Protein AF-A0A1V5IXX7-F1 (afdb_monomer_lite)

Secondary structure (DSSP, 8-state):
-HHHHHHHHHHHHHHHHHHT------------HHHHHHHHHHHHHHHHHHHHHHHHHHHHHHHHHHHHHHTTS--S-EEE-EEPPSSSGGGTT-TT-EEEEEEE--S----BSSSEEETTS-HHHHHHHTTSS-TT-EEEEEEEEEE--S-B---EETTEEPBPB---SEEEEEEE----SEEEEEPPS-GGGGTT-TT-EEEEEEE--S-S--BSSSSEETTS-HHHHHHHTTSS-TT-EEEEEEEEEE--S-B---EETTEEPB-B---SEEEEEEEEE----

Sequence (285 aa):
MHLRTTMLIALLLVACLTVSSPVLSSEVSRDLQPLVELDQIIENLEKSIADLQSLLARLKEGRQLIAGQLRVAEPETIISVLFAPKNLRGYEGRMGETFTFYIKGASSGSIWGTGSYTHDSSLAAAAVHAGALRAGEWGVVDVTVLPGQSSYKGSSANGVTSGSYGSYSASYQVSRNISKGMYVLPDPDGMTQFRDRRGEVLYFRVTGTERGSVWGTEVYTDDSELAAAAVHAGFLKEGETGIIGVMFLPGQDKYVGSTRNGVKSSDFWQYGGSYKIVERYATGN

Structure (mmCIF, N/CA/C/O backbone):
data_AF-A0A1V5IXX7-F1
#
_entry.id   AF-A0A1V5IXX7-F1
#
loop_
_atom_site.group_PDB
_atom_site.id
_atom_site.type_symbol
_atom_site.label_atom_id
_atom_site.label_alt_id
_atom_site.label_comp_id
_atom_site.label_asym_id
_atom_site.label_entity_id
_atom_site.label_seq_id
_atom_site.pdbx_PDB_ins_code
_atom_site.Cartn_x
_atom_site.Cartn_y
_atom_site.Cartn_z
_atom_site.occupancy
_atom_site.B_iso_or_equiv
_atom_site.auth_seq_id
_atom_site.auth_comp_id
_atom_site.auth_asym_id
_atom_site.auth_atom_id
_atom_site.pdbx_PDB_model_num
ATOM 1 N N . MET A 1 1 ? -15.403 -28.873 19.044 1.00 44.16 1 MET A N 1
ATOM 2 C CA . MET A 1 1 ? -16.198 -27.622 19.038 1.00 44.16 1 MET A CA 1
ATOM 3 C C . MET A 1 1 ? -17.668 -27.886 18.721 1.00 44.16 1 MET A C 1
ATOM 5 O O . MET A 1 1 ? -18.492 -27.501 19.534 1.00 44.16 1 MET A O 1
ATOM 9 N N . HIS A 1 2 ? -17.989 -28.634 17.653 1.00 36.41 2 HIS A N 1
ATOM 10 C CA . HIS A 1 2 ? -19.372 -28.989 17.282 1.00 36.41 2 HIS A CA 1
ATOM 11 C C . HIS A 1 2 ? -20.216 -29.629 18.398 1.00 36.41 2 HIS A C 1
ATOM 13 O O . HIS A 1 2 ? -21.358 -29.234 18.580 1.00 36.41 2 HIS A O 1
ATOM 19 N N . LEU A 1 3 ? -19.673 -30.547 19.207 1.00 39.19 3 LEU A N 1
ATOM 20 C CA . LEU A 1 3 ? -20.451 -31.187 20.283 1.00 39.19 3 LEU A CA 1
ATOM 21 C C . LEU A 1 3 ? -20.945 -30.199 21.363 1.00 39.19 3 LEU A C 1
ATOM 23 O O . LEU A 1 3 ? -22.028 -30.375 21.908 1.00 39.19 3 LEU A O 1
ATOM 27 N N . ARG A 1 4 ? -20.176 -29.136 21.650 1.00 52.88 4 ARG A N 1
ATOM 28 C CA . ARG A 1 4 ? -20.490 -28.166 22.717 1.00 52.88 4 ARG A CA 1
ATOM 29 C C . ARG A 1 4 ? -21.492 -27.099 22.271 1.00 52.88 4 ARG A C 1
ATOM 31 O O . ARG A 1 4 ? -22.378 -26.749 23.039 1.00 52.88 4 ARG A O 1
ATOM 38 N N . THR A 1 5 ? -21.404 -26.627 21.028 1.00 52.09 5 THR A N 1
ATOM 39 C CA . THR A 1 5 ? -22.404 -25.711 20.449 1.00 52.09 5 THR A CA 1
ATOM 40 C C . THR A 1 5 ? -23.756 -26.387 20.253 1.00 52.09 5 THR A C 1
ATOM 42 O O . THR A 1 5 ? -24.783 -25.768 20.502 1.00 52.09 5 THR A O 1
ATOM 45 N N . THR A 1 6 ? -23.765 -27.669 19.878 1.00 53.03 6 THR A N 1
ATOM 46 C CA . THR A 1 6 ? -25.013 -28.430 19.704 1.00 53.03 6 THR A CA 1
ATOM 47 C C . THR A 1 6 ? -25.724 -28.662 21.044 1.00 53.03 6 THR A C 1
ATOM 49 O O . THR A 1 6 ? -26.943 -28.546 21.107 1.00 53.03 6 THR A O 1
ATOM 52 N N . MET A 1 7 ? -24.977 -28.889 22.136 1.00 58.38 7 MET A N 1
ATOM 53 C CA . MET A 1 7 ? -25.550 -28.948 23.489 1.00 58.38 7 MET A CA 1
ATOM 54 C C . MET A 1 7 ? -26.117 -27.603 23.955 1.00 58.38 7 MET A C 1
ATOM 56 O O . MET A 1 7 ? -27.216 -27.575 24.495 1.00 58.38 7 MET A O 1
ATOM 60 N N . LEU A 1 8 ? -25.412 -26.490 23.727 1.00 58.31 8 LEU A N 1
ATOM 61 C CA . LEU A 1 8 ? -25.879 -25.165 24.153 1.00 58.31 8 LEU A CA 1
ATOM 62 C C . LEU A 1 8 ? -27.173 -24.750 23.427 1.00 58.31 8 LEU A C 1
ATOM 64 O O . LEU A 1 8 ? -28.092 -24.226 24.049 1.00 58.31 8 LEU A O 1
ATOM 68 N N . ILE A 1 9 ? -27.261 -25.039 22.123 1.00 61.25 9 ILE A N 1
ATOM 69 C CA . ILE A 1 9 ? -28.465 -24.813 21.307 1.00 61.25 9 ILE A CA 1
ATOM 70 C C . ILE A 1 9 ? -29.620 -25.707 21.781 1.00 61.25 9 ILE A C 1
ATOM 72 O O . ILE A 1 9 ? -30.748 -25.231 21.885 1.00 61.25 9 ILE A O 1
ATOM 76 N N . ALA A 1 10 ? -29.346 -26.971 22.123 1.00 58.75 10 ALA A N 1
ATOM 77 C CA . ALA A 1 10 ? -30.351 -27.878 22.674 1.00 58.75 10 ALA A CA 1
ATOM 78 C C . ALA A 1 10 ? -30.874 -27.412 24.049 1.00 58.75 10 ALA A C 1
ATOM 80 O O . ALA A 1 10 ? -32.082 -27.413 24.257 1.00 58.75 10 ALA A O 1
ATOM 81 N N . LEU A 1 11 ? -30.002 -26.944 24.953 1.00 58.72 11 LEU A N 1
ATOM 82 C CA . LEU A 1 11 ? -30.393 -26.393 26.262 1.00 58.72 11 LEU A CA 1
ATOM 83 C C . LEU A 1 11 ? -31.244 -25.115 26.132 1.00 58.72 11 LEU A C 1
ATOM 85 O O . LEU A 1 11 ? -32.247 -24.980 26.828 1.00 58.72 11 LEU A O 1
ATOM 89 N N . LEU A 1 12 ? -30.893 -24.209 25.211 1.00 60.38 12 LEU A N 1
ATOM 90 C CA . LEU A 1 12 ? -31.681 -23.000 24.916 1.00 60.38 12 LEU A CA 1
ATOM 91 C C . LEU A 1 12 ? -33.060 -23.327 24.318 1.00 60.38 12 LEU A C 1
ATOM 93 O O . LEU A 1 12 ? -34.054 -22.718 24.707 1.00 60.38 12 LEU A O 1
ATOM 97 N N . LEU A 1 13 ? -33.140 -24.308 23.411 1.00 58.78 13 LEU A N 1
ATOM 98 C CA . LEU A 1 13 ? -34.408 -24.784 22.841 1.00 58.78 13 LEU A CA 1
ATOM 99 C C . LEU A 1 13 ? -35.315 -25.424 23.901 1.00 58.78 13 LEU A C 1
ATOM 101 O O . LEU A 1 13 ? -36.513 -25.149 23.910 1.00 58.78 13 LEU A O 1
ATOM 105 N N . VAL A 1 14 ? -34.756 -26.230 24.811 1.00 59.88 14 VAL A N 1
ATOM 106 C CA . VAL A 1 14 ? -35.509 -26.835 25.924 1.00 59.88 14 VAL A CA 1
ATOM 107 C C . VAL A 1 14 ? -36.026 -25.757 26.881 1.00 59.88 14 VAL A C 1
ATOM 109 O O . VAL A 1 14 ? -37.205 -25.783 27.218 1.00 59.88 14 VAL A O 1
ATOM 112 N N . ALA A 1 15 ? -35.209 -24.758 27.235 1.00 55.53 15 ALA A N 1
ATOM 113 C CA . ALA A 1 15 ? -35.645 -23.629 28.061 1.00 55.53 15 ALA A CA 1
ATOM 114 C C . ALA A 1 15 ? -36.763 -22.796 27.395 1.00 55.53 15 ALA A C 1
ATOM 116 O O . ALA A 1 15 ? -37.717 -22.393 28.053 1.00 55.53 15 ALA A O 1
ATOM 117 N N . CYS A 1 16 ? -36.709 -22.566 26.078 1.00 56.34 16 CYS A N 1
ATOM 118 C CA . CYS A 1 16 ? -37.800 -21.886 25.367 1.00 56.34 16 CYS A CA 1
ATOM 119 C C . CYS A 1 16 ? -39.105 -22.704 25.357 1.00 56.34 16 CYS A C 1
ATOM 121 O O . CYS A 1 16 ? -40.192 -22.129 25.445 1.00 56.34 16 CYS A O 1
ATOM 123 N N . LEU A 1 17 ? -39.018 -24.035 25.271 1.00 55.56 17 LEU A N 1
ATOM 124 C CA . LEU A 1 17 ? -40.185 -24.921 25.278 1.00 55.56 17 LEU A CA 1
ATOM 125 C C . LEU A 1 17 ? -40.833 -25.029 26.671 1.00 55.56 17 LEU A C 1
ATOM 127 O O . LEU A 1 17 ? -42.060 -25.080 26.757 1.00 55.56 17 LEU A O 1
ATOM 131 N N . THR A 1 18 ? -40.051 -24.995 27.757 1.00 53.78 18 THR A N 1
ATOM 132 C CA . THR A 1 18 ? -40.571 -25.080 29.138 1.00 53.78 18 THR A CA 1
ATOM 133 C C . THR A 1 18 ? -41.219 -23.780 29.623 1.00 53.78 18 THR A C 1
ATOM 135 O O . THR A 1 18 ? -42.215 -23.827 30.341 1.00 53.78 18 THR A O 1
ATOM 138 N N . VAL A 1 19 ? -40.736 -22.614 29.178 1.00 54.06 19 VAL A N 1
ATOM 139 C CA . VAL A 1 19 ? -41.287 -21.295 29.565 1.00 54.06 19 VAL A CA 1
ATOM 140 C C . VAL A 1 19 ? -42.606 -20.964 28.830 1.00 54.06 19 VAL A C 1
ATOM 142 O O . VAL A 1 19 ? -43.333 -20.056 29.223 1.00 54.06 19 VAL A O 1
ATOM 145 N N . SER A 1 20 ? -42.968 -21.727 27.792 1.00 50.72 20 SER A N 1
ATOM 146 C CA . SER A 1 20 ? -44.153 -21.479 26.948 1.00 50.72 20 SER A CA 1
ATOM 147 C C . SER A 1 20 ? -45.487 -22.004 27.510 1.00 50.72 20 SER A C 1
ATOM 149 O O . SER A 1 20 ? -46.524 -21.804 26.878 1.00 50.72 20 SER A O 1
ATOM 151 N N . SER A 1 21 ? -45.501 -22.678 28.665 1.00 48.25 21 SER A N 1
ATOM 152 C CA . SER A 1 21 ? -46.710 -23.334 29.195 1.00 48.25 21 SER A CA 1
ATOM 153 C C . SER A 1 21 ? -47.228 -22.644 30.466 1.00 48.25 21 SER A C 1
ATOM 155 O O . SER A 1 21 ? -46.623 -22.807 31.525 1.00 48.25 21 SER A O 1
ATOM 157 N N . PRO A 1 22 ? -48.357 -21.907 30.432 1.00 49.22 22 PRO A N 1
ATOM 158 C CA . PRO A 1 22 ? -48.976 -21.398 31.646 1.00 49.22 22 PRO A CA 1
ATOM 159 C C . PRO A 1 22 ? -49.830 -22.512 32.268 1.00 49.22 22 PRO A C 1
ATOM 161 O O . PRO A 1 22 ? -50.990 -22.688 31.902 1.00 49.22 22 PRO A O 1
ATOM 164 N N . VAL A 1 23 ? -49.282 -23.280 33.214 1.00 46.41 23 VAL A N 1
ATOM 165 C CA . VAL A 1 23 ? -50.093 -24.199 34.033 1.00 46.41 23 VAL A CA 1
ATOM 166 C C . VAL A 1 23 ? -50.542 -23.464 35.294 1.00 46.41 23 VAL A C 1
ATOM 168 O O . VAL A 1 23 ? -49.917 -23.525 36.347 1.00 46.41 23 VAL A O 1
ATOM 171 N N . LEU A 1 24 ? -51.650 -22.739 35.165 1.00 48.16 24 LEU A N 1
ATOM 172 C CA . LEU A 1 24 ? -52.498 -22.324 36.280 1.00 48.16 24 LEU A CA 1
ATOM 173 C C . LEU A 1 24 ? -53.834 -23.053 36.114 1.00 48.16 24 LEU A C 1
ATOM 175 O O . LEU A 1 24 ? -54.804 -22.496 35.609 1.00 48.16 24 LEU A O 1
ATOM 179 N N . SER A 1 25 ? -53.891 -24.319 36.528 1.00 44.16 25 SER A N 1
ATOM 180 C CA . SER A 1 25 ? -55.169 -24.937 36.875 1.00 44.16 25 SER A CA 1
ATOM 181 C C . SER A 1 25 ? -55.048 -25.663 38.201 1.00 44.16 25 SER A C 1
ATOM 183 O O . SER A 1 25 ? -54.167 -26.491 38.415 1.00 44.16 25 SER A O 1
ATOM 185 N N . SER A 1 26 ? -55.956 -25.285 39.085 1.00 51.56 26 SER A N 1
ATOM 186 C CA . SER A 1 26 ? -56.181 -25.789 40.425 1.00 51.56 26 SER A CA 1
ATOM 187 C C . SER A 1 26 ? -56.355 -27.306 40.460 1.00 51.56 26 SER A C 1
ATOM 189 O O . SER A 1 26 ? -57.432 -27.792 40.144 1.00 51.56 26 SER A O 1
ATOM 191 N N . GLU A 1 27 ? -55.332 -28.029 40.903 1.00 48.88 27 GLU A N 1
ATOM 192 C CA . GLU A 1 27 ? -55.466 -29.229 41.732 1.00 48.88 27 GLU A CA 1
ATOM 193 C C . GLU A 1 27 ? -54.099 -29.560 42.346 1.00 48.88 27 GLU A C 1
ATOM 195 O O . GLU A 1 27 ? -53.052 -29.436 41.714 1.00 48.88 27 GLU A O 1
ATOM 200 N N . VAL A 1 28 ? -54.101 -29.873 43.642 1.00 51.84 28 VAL A N 1
ATOM 201 C CA . VAL A 1 28 ? -52.905 -29.997 44.480 1.00 51.84 28 VAL A CA 1
ATOM 202 C C . VAL A 1 28 ? -52.164 -31.293 44.139 1.00 51.84 28 VAL A C 1
ATOM 204 O O . VAL A 1 28 ? -52.328 -32.311 44.801 1.00 51.84 28 VAL A O 1
ATOM 207 N N . SER A 1 29 ? -51.299 -31.231 43.132 1.00 53.09 29 SER A N 1
ATOM 208 C CA . SER A 1 29 ? -50.080 -32.034 43.067 1.00 53.09 29 SER A CA 1
ATOM 209 C C . SER A 1 29 ? -48.919 -31.054 42.963 1.00 53.09 29 SER A C 1
ATOM 211 O O . SER A 1 29 ? -48.738 -30.396 41.941 1.00 53.09 29 SER A O 1
ATOM 213 N N . ARG A 1 30 ? -48.172 -30.874 44.060 1.00 63.56 30 ARG A N 1
ATOM 214 C CA . ARG A 1 30 ? -46.936 -30.072 44.075 1.00 63.56 30 ARG A CA 1
ATOM 215 C C . ARG A 1 30 ? -45.825 -30.858 43.378 1.00 63.56 30 ARG A C 1
ATOM 217 O O . ARG A 1 30 ? -44.855 -31.249 44.021 1.00 63.56 30 ARG A O 1
ATOM 224 N N . ASP A 1 31 ? -45.995 -31.140 42.094 1.00 69.12 31 ASP A N 1
ATOM 225 C CA . ASP A 1 31 ? -44.925 -31.720 41.300 1.00 69.12 31 ASP A CA 1
ATOM 226 C C . ASP A 1 31 ? -43.909 -30.618 40.973 1.00 69.12 31 ASP A C 1
ATOM 228 O O . ASP A 1 31 ? -44.134 -29.760 40.119 1.00 69.12 31 ASP A O 1
ATOM 232 N N . LEU A 1 32 ? -42.823 -30.586 41.747 1.00 76.88 32 LEU A N 1
ATOM 233 C CA . LEU A 1 32 ? -41.728 -29.625 41.594 1.00 76.88 32 LEU A CA 1
ATOM 234 C C . LEU A 1 32 ? -40.697 -30.086 40.552 1.00 76.88 32 LEU A C 1
ATOM 236 O O . LEU A 1 32 ? -39.745 -29.350 40.296 1.00 76.88 32 LEU A O 1
ATOM 240 N N . GLN A 1 33 ? -40.872 -31.264 39.939 1.00 78.00 33 GLN A N 1
ATOM 241 C CA . GLN A 1 33 ? -39.942 -31.817 38.951 1.00 78.00 33 GLN A CA 1
ATOM 242 C C . GLN A 1 33 ? -39.600 -30.827 37.817 1.00 78.00 33 GLN A C 1
ATOM 244 O O . GLN A 1 33 ? -38.413 -30.678 37.527 1.00 78.00 33 GLN A O 1
ATOM 249 N N . PRO A 1 34 ? -40.554 -30.061 37.238 1.00 77.31 34 PRO A N 1
ATOM 250 C CA . PRO A 1 34 ? -40.230 -29.093 36.185 1.00 77.31 34 PRO A CA 1
ATOM 251 C C . PRO A 1 34 ? -39.339 -27.940 36.665 1.00 77.31 34 PRO A C 1
ATOM 253 O O . PRO A 1 34 ? -38.539 -27.416 35.893 1.00 77.31 34 PRO A O 1
ATOM 256 N N . LEU A 1 35 ? -39.460 -27.540 37.938 1.00 71.94 35 LEU A N 1
ATOM 257 C CA . LEU A 1 35 ? -38.599 -26.514 38.532 1.00 71.94 35 LEU A CA 1
ATOM 258 C C . LEU A 1 35 ? -37.188 -27.059 38.773 1.00 71.94 35 LEU A C 1
ATOM 260 O O . LEU A 1 35 ? -36.224 -26.380 38.449 1.00 71.94 35 LEU A O 1
ATOM 264 N N . VAL A 1 36 ? -37.065 -28.308 39.236 1.00 82.44 36 VAL A N 1
ATOM 265 C CA . VAL A 1 36 ? -35.765 -28.987 39.398 1.00 82.44 36 VAL A CA 1
ATOM 266 C C . VAL A 1 36 ? -35.055 -29.159 38.050 1.00 82.44 36 VAL A C 1
ATOM 268 O O . VAL A 1 36 ? -33.848 -28.945 37.949 1.00 82.44 36 VAL A O 1
ATOM 271 N N . GLU A 1 37 ? -35.792 -29.509 36.994 1.00 80.81 37 GLU A N 1
ATOM 272 C CA . GLU A 1 37 ? -35.245 -29.586 35.634 1.00 80.81 37 GLU A CA 1
ATOM 273 C C . GLU A 1 37 ? -34.783 -28.214 35.126 1.00 80.81 37 GLU A C 1
ATOM 275 O O . GLU A 1 37 ? -33.717 -28.113 34.511 1.00 80.81 37 GLU A O 1
ATOM 280 N N . LEU A 1 38 ? -35.542 -27.150 35.413 1.00 74.62 38 LEU A N 1
ATOM 281 C CA . LEU A 1 38 ? -35.170 -25.784 35.049 1.00 74.62 38 LEU A CA 1
ATOM 282 C C . LEU A 1 38 ? -33.924 -25.304 35.808 1.00 74.62 38 LEU A C 1
ATOM 284 O O . LEU A 1 38 ? -33.022 -24.748 35.181 1.00 74.62 38 LEU A O 1
ATOM 288 N N . ASP A 1 39 ? -33.830 -25.573 37.111 1.00 82.50 39 ASP A N 1
ATOM 289 C CA . ASP A 1 39 ? -32.648 -25.259 37.924 1.00 82.50 39 ASP A CA 1
ATOM 290 C C . ASP A 1 39 ? -31.409 -25.987 37.379 1.00 82.50 39 ASP A C 1
ATOM 292 O O . ASP A 1 39 ? -30.352 -25.381 37.190 1.00 82.50 39 ASP A O 1
ATOM 296 N N . GLN A 1 40 ? -31.551 -27.260 36.991 1.00 82.19 40 GLN A N 1
ATOM 297 C CA . GLN A 1 40 ? -30.449 -28.020 36.403 1.00 82.19 40 GLN A CA 1
ATOM 298 C C . GLN A 1 40 ? -30.004 -27.467 35.038 1.00 82.19 40 GLN A C 1
ATOM 300 O O . GLN A 1 40 ? -28.811 -27.495 34.713 1.00 82.19 40 GLN A O 1
ATOM 305 N N . ILE A 1 41 ? -30.940 -26.971 34.221 1.00 77.94 41 ILE A N 1
ATOM 306 C CA . ILE A 1 41 ? -30.652 -26.272 32.956 1.00 77.94 41 ILE A CA 1
ATOM 307 C C . ILE A 1 41 ? -29.879 -24.978 33.233 1.00 77.94 41 ILE A C 1
ATOM 309 O O . ILE A 1 41 ? -28.878 -24.725 32.557 1.00 77.94 41 ILE A O 1
ATOM 313 N N . ILE A 1 42 ? -30.307 -24.190 34.224 1.00 79.38 42 ILE A N 1
ATOM 314 C CA . ILE A 1 42 ? -29.646 -22.939 34.621 1.00 79.38 42 ILE A CA 1
ATOM 315 C C . ILE A 1 42 ? -28.203 -23.218 35.055 1.00 79.38 42 ILE A C 1
ATOM 317 O O . ILE A 1 42 ? -27.284 -22.637 34.476 1.00 79.38 42 ILE A O 1
ATOM 321 N N . GLU A 1 43 ? -27.978 -24.173 35.961 1.00 88.00 43 GLU A N 1
ATOM 322 C CA . GLU A 1 43 ? -26.628 -24.548 36.417 1.00 88.00 43 GLU A CA 1
ATOM 323 C C . GLU A 1 43 ? -25.709 -24.970 35.255 1.00 88.00 43 GLU A C 1
ATOM 325 O O . GLU A 1 43 ? -24.534 -24.590 35.177 1.00 88.00 43 GLU A O 1
ATOM 330 N N . ASN A 1 44 ? -26.243 -25.741 34.301 1.00 85.44 44 ASN A N 1
ATOM 331 C CA . ASN A 1 44 ? -25.493 -26.175 33.122 1.00 85.44 44 ASN A CA 1
ATOM 332 C C . ASN A 1 44 ? -25.116 -24.999 32.200 1.00 85.44 44 ASN A C 1
ATOM 334 O O . ASN A 1 44 ? -24.022 -24.990 31.613 1.00 85.44 44 ASN A O 1
ATOM 338 N N . LEU A 1 45 ? -26.001 -24.006 32.064 1.00 77.94 45 LEU A N 1
ATOM 339 C CA . LEU A 1 45 ? -25.737 -22.785 31.300 1.00 77.94 45 LEU A CA 1
ATOM 340 C C . LEU A 1 45 ? -24.683 -21.915 31.991 1.00 77.94 45 LEU A C 1
ATOM 342 O O . LEU A 1 45 ? -23.738 -21.480 31.329 1.00 77.94 45 LEU A O 1
ATOM 346 N N . GLU A 1 46 ? -24.785 -21.721 33.305 1.00 88.25 46 GLU A N 1
ATOM 347 C CA . GLU A 1 46 ? -23.806 -20.962 34.092 1.00 88.25 46 GLU A CA 1
ATOM 348 C C . GLU A 1 46 ? -22.402 -21.565 33.978 1.00 88.25 46 GLU A C 1
ATOM 350 O O . GLU A 1 46 ? -21.433 -20.856 33.684 1.00 88.25 46 GLU A O 1
ATOM 355 N N . LYS A 1 47 ? -22.293 -22.894 34.089 1.00 87.94 47 LYS A N 1
ATOM 356 C CA . LYS A 1 47 ? -21.026 -23.611 33.891 1.00 87.94 47 LYS A CA 1
ATOM 357 C C . LYS A 1 47 ? -20.460 -23.413 32.483 1.00 87.94 47 LYS A C 1
ATOM 359 O O . LYS A 1 47 ? -19.260 -23.192 32.318 1.00 87.94 47 LYS A O 1
ATOM 364 N N . SER A 1 48 ? -21.316 -23.452 31.463 1.00 82.56 48 SER A N 1
ATOM 365 C CA . SER A 1 48 ? -20.902 -23.234 30.071 1.00 82.56 48 SER A CA 1
ATOM 366 C C . SER A 1 48 ? -20.402 -21.806 29.831 1.00 82.56 48 SER A C 1
ATOM 368 O O . SER A 1 48 ? -19.425 -21.606 29.105 1.00 82.56 48 SER A O 1
ATOM 370 N N . ILE A 1 49 ? -21.038 -20.809 30.454 1.00 83.94 49 ILE A N 1
ATOM 371 C CA . ILE A 1 49 ? -20.604 -19.408 30.397 1.00 83.94 49 ILE A CA 1
ATOM 372 C C . ILE A 1 49 ? -19.225 -19.254 31.050 1.00 83.94 49 ILE A C 1
ATOM 374 O O . ILE A 1 49 ? -18.339 -18.645 30.444 1.00 83.94 49 ILE A O 1
ATOM 378 N N . ALA A 1 50 ? -19.012 -19.848 32.227 1.00 87.69 50 ALA A N 1
ATOM 379 C CA . ALA A 1 50 ? -17.722 -19.815 32.916 1.00 87.69 50 ALA A CA 1
ATOM 380 C C . ALA A 1 50 ? -16.595 -20.447 32.071 1.00 87.69 50 ALA A C 1
ATOM 382 O O . ALA A 1 50 ? -15.517 -19.861 31.918 1.00 87.69 50 ALA A O 1
ATOM 383 N N . ASP A 1 51 ? -16.861 -21.593 31.435 1.00 89.06 51 ASP A N 1
ATOM 384 C CA . ASP A 1 51 ? -15.920 -22.253 30.521 1.00 89.06 51 ASP A CA 1
ATOM 385 C C . ASP A 1 51 ? -15.557 -21.362 29.317 1.00 89.06 51 ASP A C 1
ATOM 387 O O . ASP A 1 51 ? -14.385 -21.261 28.932 1.00 89.06 51 ASP A O 1
ATOM 391 N N . LEU A 1 52 ? -16.546 -20.690 28.713 1.00 81.81 52 LEU A N 1
ATOM 392 C CA . LEU A 1 52 ? -16.322 -19.771 27.591 1.00 81.81 52 LEU A CA 1
ATOM 393 C C . LEU A 1 52 ? -15.512 -18.539 28.008 1.00 81.81 52 LEU A C 1
ATOM 395 O O . LEU A 1 52 ? -14.620 -18.114 27.267 1.00 81.81 52 LEU A O 1
ATOM 399 N N . GLN A 1 53 ? -15.773 -17.988 29.194 1.00 87.19 53 GLN A N 1
ATOM 400 C CA . GLN A 1 53 ? -14.999 -16.875 29.748 1.00 87.19 53 GLN A CA 1
ATOM 401 C C . GLN A 1 53 ? -13.532 -17.270 29.975 1.00 87.19 53 GLN A C 1
ATOM 403 O O . GLN A 1 53 ? -12.630 -16.506 29.617 1.00 87.19 53 GLN A O 1
ATOM 408 N N . SER A 1 54 ? -13.279 -18.485 30.474 1.00 89.44 54 SER A N 1
ATOM 409 C CA . SER A 1 54 ? -11.923 -19.029 30.631 1.00 89.44 54 SER A CA 1
ATOM 410 C C . SER A 1 54 ? -11.205 -19.203 29.286 1.00 89.44 54 SER A C 1
ATOM 412 O O . SER A 1 54 ? -10.054 -18.787 29.128 1.00 89.44 54 SER A O 1
ATOM 414 N N . LEU A 1 55 ? -11.885 -19.754 28.274 1.00 88.00 55 LEU A N 1
ATOM 415 C CA . LEU A 1 55 ? -11.323 -19.874 26.922 1.00 88.00 55 LEU A CA 1
ATOM 416 C C . LEU A 1 55 ? -10.980 -18.509 26.317 1.00 88.00 55 LEU A C 1
ATOM 418 O O . LEU A 1 55 ? -9.910 -18.356 25.725 1.00 88.00 55 LEU A O 1
ATOM 422 N N . LEU A 1 56 ? -11.847 -17.510 26.491 1.00 80.38 56 LEU A N 1
ATOM 423 C CA . LEU A 1 56 ? -11.584 -16.150 26.029 1.00 80.38 56 LEU A CA 1
ATOM 424 C C . LEU A 1 56 ? -10.353 -15.540 26.718 1.00 80.38 56 LEU A C 1
ATOM 426 O O . LEU A 1 56 ? -9.550 -14.889 26.047 1.00 80.38 56 LEU A O 1
ATOM 430 N N . ALA A 1 57 ? -10.179 -15.758 28.024 1.00 85.69 57 ALA A N 1
ATOM 431 C CA . ALA A 1 57 ? -8.991 -15.310 28.753 1.00 85.69 57 ALA A CA 1
ATOM 432 C C . ALA A 1 57 ? -7.711 -15.954 28.192 1.00 85.69 57 ALA A C 1
ATOM 434 O O . ALA A 1 57 ? -6.773 -15.241 27.838 1.00 85.69 57 ALA A O 1
ATOM 435 N N . ARG A 1 58 ? -7.722 -17.275 27.971 1.00 89.75 58 ARG A N 1
ATOM 436 C CA . ARG A 1 58 ? -6.593 -18.008 27.368 1.00 89.75 58 ARG A CA 1
ATOM 437 C C . ARG A 1 58 ? -6.263 -17.534 25.952 1.00 89.75 58 ARG A C 1
ATOM 439 O O . ARG A 1 58 ? -5.094 -17.450 25.594 1.00 89.75 58 ARG A O 1
ATOM 446 N N . LEU A 1 59 ? -7.269 -17.202 25.137 1.00 85.19 59 LEU A N 1
ATOM 447 C CA . LEU A 1 59 ? -7.049 -16.624 23.804 1.00 85.19 59 LEU A CA 1
ATOM 448 C C . LEU A 1 59 ? -6.426 -15.225 23.884 1.00 85.19 59 LEU A C 1
ATOM 450 O O . LEU A 1 59 ? -5.543 -14.901 23.089 1.00 85.19 59 LEU A O 1
ATOM 454 N N . LYS A 1 60 ? -6.854 -14.400 24.847 1.00 79.50 60 LYS A N 1
ATOM 455 C CA . LYS A 1 60 ? -6.251 -13.082 25.094 1.00 79.50 60 LYS A CA 1
ATOM 456 C C . LYS A 1 60 ? -4.794 -13.214 25.547 1.00 79.50 60 LYS A C 1
ATOM 458 O O . LYS A 1 60 ? -3.953 -12.496 25.014 1.00 79.50 60 LYS A O 1
ATOM 463 N N . GLU A 1 61 ? -4.485 -14.138 26.453 1.00 85.81 61 GLU A N 1
ATOM 464 C CA . GLU A 1 61 ? -3.110 -14.444 26.877 1.00 85.81 61 GLU A CA 1
ATOM 465 C C . GLU A 1 61 ? -2.260 -14.977 25.721 1.00 85.81 61 GLU A C 1
ATOM 467 O O . GLU A 1 61 ? -1.172 -14.465 25.475 1.00 85.81 61 GLU A O 1
ATOM 472 N N . GLY A 1 62 ? -2.776 -15.938 24.948 1.00 83.56 62 GLY A N 1
ATOM 473 C CA . GLY A 1 62 ? -2.100 -16.465 23.762 1.00 83.56 62 GLY A CA 1
ATOM 474 C C . GLY A 1 62 ? -1.785 -15.370 22.742 1.00 83.56 62 GLY A C 1
ATOM 475 O O . GLY A 1 62 ? -0.668 -15.305 22.235 1.00 83.56 62 GLY A O 1
ATOM 476 N N . ARG A 1 63 ? -2.720 -14.440 22.507 1.00 83.25 63 ARG A N 1
ATOM 477 C CA . ARG A 1 63 ? -2.471 -13.246 21.686 1.00 83.25 63 ARG A CA 1
ATOM 478 C C . ARG A 1 63 ? -1.336 -12.390 22.256 1.00 83.25 63 ARG A C 1
ATOM 480 O O . ARG A 1 63 ? -0.517 -11.921 21.475 1.00 83.25 63 ARG A O 1
ATOM 487 N N . GLN A 1 64 ? -1.288 -12.163 23.571 1.00 71.25 64 GLN A N 1
ATOM 488 C CA . GLN A 1 64 ? -0.214 -11.379 24.198 1.00 71.25 64 GLN A CA 1
ATOM 489 C C . GLN A 1 64 ? 1.145 -12.078 24.092 1.00 71.25 64 GLN A C 1
ATOM 491 O O . GLN A 1 64 ? 2.138 -11.420 23.802 1.00 71.25 64 GLN A O 1
ATOM 496 N N . LEU A 1 65 ? 1.191 -13.402 24.258 1.00 74.75 65 LEU A N 1
ATOM 497 C CA . LEU A 1 65 ? 2.411 -14.192 24.080 1.00 74.75 65 LEU A CA 1
ATOM 498 C C . LEU A 1 65 ? 2.906 -14.143 22.632 1.00 74.75 65 LEU A C 1
ATOM 500 O O . LEU A 1 65 ? 4.078 -13.860 22.407 1.00 74.75 65 LEU A O 1
ATOM 504 N N . ILE A 1 66 ? 2.013 -14.341 21.656 1.00 73.06 66 ILE A N 1
ATOM 505 C CA . ILE A 1 66 ? 2.343 -14.228 20.227 1.00 73.06 66 ILE A CA 1
ATOM 506 C C . ILE A 1 66 ? 2.821 -12.809 19.903 1.00 73.06 66 ILE A C 1
ATOM 508 O O . ILE A 1 66 ? 3.833 -12.649 19.231 1.00 73.06 66 ILE A O 1
ATOM 512 N N . ALA A 1 67 ? 2.144 -11.778 20.418 1.00 63.03 67 ALA A N 1
ATOM 513 C CA . ALA A 1 67 ? 2.566 -10.390 20.248 1.00 63.03 67 ALA A CA 1
ATOM 514 C C . ALA A 1 67 ? 3.945 -10.123 20.879 1.00 63.03 67 ALA A C 1
ATOM 516 O O . ALA A 1 67 ? 4.765 -9.426 20.288 1.00 63.03 67 ALA A O 1
ATOM 517 N N . GLY A 1 68 ? 4.227 -10.704 22.048 1.00 60.12 68 GLY A N 1
ATOM 518 C CA . GLY A 1 68 ? 5.533 -10.633 22.705 1.00 60.12 68 GLY A CA 1
ATOM 519 C C . GLY A 1 68 ? 6.637 -11.344 21.921 1.00 60.12 68 GLY A C 1
ATOM 520 O O . GLY A 1 68 ? 7.740 -10.821 21.820 1.00 60.12 68 GLY A O 1
ATOM 521 N N . GLN A 1 69 ? 6.342 -12.494 21.315 1.00 60.28 69 GLN A N 1
ATOM 522 C CA . GLN A 1 69 ? 7.277 -13.211 20.443 1.00 60.28 69 GLN A CA 1
ATOM 523 C C . GLN A 1 69 ? 7.531 -12.456 19.132 1.00 60.28 69 GLN A C 1
ATOM 525 O O . GLN A 1 69 ? 8.678 -12.362 18.705 1.00 60.28 69 GLN A O 1
ATOM 530 N N . LEU A 1 70 ? 6.495 -11.857 18.532 1.00 56.91 70 LEU A N 1
ATOM 531 C CA . LEU A 1 70 ? 6.645 -10.983 17.363 1.00 56.91 70 LEU A CA 1
ATOM 532 C C . LEU A 1 70 ? 7.499 -9.749 17.675 1.00 56.91 70 LEU A C 1
ATOM 534 O O . LEU A 1 70 ? 8.311 -9.359 16.848 1.00 56.91 70 LEU A O 1
ATOM 538 N N . ARG A 1 71 ? 7.374 -9.175 18.879 1.00 53.38 71 ARG A N 1
ATOM 539 C CA . ARG A 1 71 ? 8.226 -8.065 19.342 1.00 53.38 71 ARG A CA 1
ATOM 540 C C . ARG A 1 71 ? 9.712 -8.419 19.440 1.00 53.38 71 ARG A C 1
ATOM 542 O O . ARG A 1 71 ? 10.525 -7.514 19.491 1.00 53.38 71 ARG A O 1
ATOM 549 N N . VAL A 1 72 ? 10.092 -9.696 19.491 1.00 48.75 72 VAL A N 1
ATOM 550 C CA . VAL A 1 72 ? 11.509 -10.110 19.433 1.00 48.75 72 VAL A CA 1
ATOM 551 C C . VAL A 1 72 ? 11.993 -10.228 17.980 1.00 48.75 72 VAL A C 1
ATOM 553 O O . VAL A 1 72 ? 13.189 -10.155 17.722 1.00 48.75 72 VAL A O 1
ATOM 556 N N . ALA A 1 73 ? 11.072 -10.338 17.021 1.00 52.97 73 ALA A N 1
ATOM 557 C CA . ALA A 1 73 ? 11.331 -10.304 15.584 1.00 52.97 73 ALA A CA 1
ATOM 558 C C . ALA A 1 73 ? 11.078 -8.900 15.009 1.00 52.97 73 ALA A C 1
ATOM 560 O O . ALA A 1 73 ? 10.453 -8.751 13.957 1.00 52.97 73 ALA A O 1
ATOM 561 N N . GLU A 1 74 ? 11.527 -7.861 15.717 1.00 58.56 74 GLU A N 1
ATOM 562 C CA . GLU A 1 74 ? 11.584 -6.524 15.137 1.00 58.56 74 GLU A CA 1
ATOM 563 C C . GLU A 1 74 ? 12.364 -6.578 13.809 1.00 58.56 74 GLU A C 1
ATOM 565 O O . GLU A 1 74 ? 13.393 -7.258 13.735 1.00 58.56 74 GLU A O 1
ATOM 570 N N . PRO A 1 75 ? 11.867 -5.947 12.729 1.00 57.22 75 PRO A N 1
ATOM 571 C CA . PRO A 1 75 ? 12.522 -5.978 11.434 1.00 57.22 75 PRO A CA 1
ATOM 572 C C . PRO A 1 75 ? 13.971 -5.513 11.572 1.00 57.22 75 PRO A C 1
ATOM 574 O O . PRO A 1 75 ? 14.235 -4.384 11.973 1.00 57.22 75 PRO A O 1
ATOM 577 N N . GLU A 1 76 ? 14.907 -6.371 11.158 1.00 65.25 76 GLU A N 1
ATOM 578 C CA . GLU A 1 76 ? 16.349 -6.081 11.172 1.00 65.25 76 GLU A CA 1
ATOM 579 C C . GLU A 1 76 ? 16.695 -4.802 10.389 1.00 65.25 76 GLU A C 1
ATOM 581 O O . GLU A 1 76 ? 17.760 -4.217 10.572 1.00 65.25 76 GLU A O 1
ATOM 586 N N . THR A 1 77 ? 15.817 -4.359 9.481 1.00 85.31 77 THR A N 1
ATOM 587 C CA . THR A 1 77 ? 16.010 -3.164 8.657 1.00 85.31 77 THR A CA 1
ATOM 588 C C . THR A 1 77 ? 14.675 -2.537 8.249 1.00 85.31 77 THR A C 1
ATOM 590 O O . THR A 1 77 ? 13.756 -3.224 7.795 1.00 85.31 77 THR A O 1
ATOM 593 N N . ILE A 1 78 ? 14.588 -1.207 8.358 1.00 89.75 78 ILE A N 1
ATOM 594 C CA . ILE A 1 78 ? 13.523 -0.391 7.761 1.00 89.75 78 ILE A CA 1
ATOM 595 C C . ILE A 1 78 ? 13.944 -0.003 6.344 1.00 89.75 78 ILE A C 1
ATOM 597 O O . ILE A 1 78 ? 15.004 0.592 6.150 1.00 89.75 78 ILE A O 1
ATOM 601 N N . ILE A 1 79 ? 13.094 -0.295 5.363 1.00 93.00 79 ILE A N 1
ATOM 602 C CA . ILE A 1 79 ? 13.323 0.035 3.956 1.00 93.00 79 ILE A CA 1
ATOM 603 C C . ILE A 1 79 ? 12.280 1.066 3.540 1.00 93.00 79 ILE A C 1
ATOM 605 O O . ILE A 1 79 ? 11.104 0.747 3.367 1.00 93.00 79 ILE A O 1
ATOM 609 N N . SER A 1 80 ? 12.705 2.316 3.387 1.00 94.62 80 SER A N 1
ATOM 610 C CA . SER A 1 80 ? 11.832 3.373 2.878 1.00 94.62 80 SER A CA 1
ATOM 611 C C . SER A 1 80 ? 11.511 3.113 1.410 1.00 94.62 80 SER A C 1
ATOM 613 O O . SER A 1 80 ? 12.418 2.987 0.588 1.00 94.62 80 SER A O 1
ATOM 615 N N . VAL A 1 81 ? 10.224 3.060 1.079 1.00 96.31 81 VAL A N 1
ATOM 616 C CA . VAL A 1 81 ? 9.748 2.892 -0.298 1.00 96.31 81 VAL A CA 1
ATOM 617 C C . VAL A 1 81 ? 8.924 4.099 -0.709 1.00 96.31 81 VAL A C 1
ATOM 619 O O . VAL A 1 81 ? 8.334 4.768 0.131 1.00 96.31 81 VAL A O 1
ATOM 622 N N . LEU A 1 82 ? 8.867 4.380 -2.004 1.00 96.31 82 LEU A N 1
ATOM 623 C CA . LEU A 1 82 ? 8.065 5.464 -2.568 1.00 96.31 82 LEU A CA 1
ATOM 624 C C . LEU A 1 82 ? 6.805 4.910 -3.238 1.00 96.31 82 LEU A C 1
ATOM 626 O O . LEU A 1 82 ? 6.798 3.770 -3.705 1.00 96.31 82 LEU A O 1
ATOM 630 N N . PHE A 1 83 ? 5.757 5.723 -3.369 1.00 94.62 83 PHE A N 1
ATOM 631 C CA . PHE A 1 83 ? 4.688 5.401 -4.315 1.00 94.62 83 PHE A CA 1
ATOM 632 C C . PHE A 1 83 ? 5.222 5.483 -5.739 1.00 94.62 83 PHE A C 1
ATOM 634 O O . PHE A 1 83 ? 5.924 6.430 -6.100 1.00 94.62 83 PHE A O 1
ATOM 641 N N . ALA A 1 84 ? 4.916 4.468 -6.542 1.00 95.88 84 ALA A N 1
ATOM 642 C CA . ALA A 1 84 ? 5.376 4.442 -7.916 1.00 95.88 84 ALA A CA 1
ATOM 643 C C . ALA A 1 84 ? 4.772 5.576 -8.755 1.00 95.88 84 ALA A C 1
ATOM 645 O O . ALA A 1 84 ? 3.548 5.742 -8.776 1.00 95.88 84 ALA A O 1
ATOM 646 N N . PRO A 1 85 ? 5.595 6.298 -9.533 1.00 96.88 85 PRO A N 1
ATOM 647 C CA . PRO A 1 85 ? 5.084 7.175 -10.568 1.00 96.88 85 PRO A CA 1
ATOM 648 C C . PRO A 1 85 ? 4.507 6.344 -11.726 1.00 96.88 85 PRO A C 1
ATOM 650 O O . PRO A 1 85 ? 4.785 5.152 -11.882 1.00 96.88 85 PRO A O 1
ATOM 653 N N . LYS A 1 86 ? 3.754 6.996 -12.619 1.00 97.38 86 LYS A N 1
ATOM 654 C CA . LYS A 1 86 ? 3.277 6.362 -13.862 1.00 97.38 86 LYS A CA 1
ATOM 655 C C . LYS A 1 86 ? 4.439 5.848 -14.726 1.00 97.38 86 LYS A C 1
ATOM 657 O O . LYS A 1 86 ? 4.336 4.775 -15.323 1.00 97.38 86 LYS A O 1
ATOM 662 N N . ASN A 1 87 ? 5.500 6.645 -14.819 1.00 97.75 87 ASN A N 1
ATOM 663 C CA . ASN A 1 87 ? 6.733 6.390 -15.559 1.00 97.75 87 ASN A CA 1
ATOM 664 C C . ASN A 1 87 ? 7.879 7.233 -14.966 1.00 97.75 87 ASN A C 1
ATOM 666 O O . ASN A 1 87 ? 7.684 7.941 -13.979 1.00 97.75 87 ASN A O 1
ATOM 670 N N . LEU A 1 88 ? 9.070 7.163 -15.557 1.00 97.69 88 LEU A N 1
ATOM 671 C CA . LEU A 1 88 ? 10.300 7.750 -15.019 1.00 97.69 88 LEU A CA 1
ATOM 672 C C . LEU A 1 88 ? 10.680 9.088 -15.687 1.00 97.69 88 LEU A C 1
ATOM 674 O O . LEU A 1 88 ? 11.801 9.555 -15.507 1.00 97.69 88 LEU A O 1
ATOM 678 N N . ARG A 1 89 ? 9.756 9.761 -16.398 1.00 95.50 89 ARG A N 1
ATOM 679 C CA . ARG A 1 89 ? 9.996 11.102 -16.991 1.00 95.50 89 ARG A CA 1
ATOM 680 C C . ARG A 1 89 ? 10.493 12.128 -15.968 1.00 95.50 89 ARG A C 1
ATOM 682 O O . ARG A 1 89 ? 11.368 12.927 -16.261 1.00 95.50 89 ARG A O 1
ATOM 689 N N . GLY A 1 90 ? 9.964 12.086 -14.745 1.00 94.56 90 GLY A N 1
ATOM 690 C CA . GLY A 1 90 ? 10.378 12.988 -13.661 1.00 94.56 90 GLY A CA 1
ATOM 691 C C . GLY A 1 90 ? 11.769 12.704 -13.077 1.00 94.56 90 GLY A C 1
ATOM 692 O O . GLY A 1 90 ? 12.185 13.409 -12.163 1.00 94.56 90 GLY A O 1
ATOM 693 N N . TYR A 1 91 ? 12.474 11.678 -13.565 1.00 94.50 91 TYR A N 1
ATOM 694 C CA . TYR A 1 91 ? 13.716 11.167 -12.977 1.00 94.50 91 TYR A CA 1
ATOM 695 C C . TYR A 1 91 ? 14.935 11.312 -13.904 1.00 94.50 91 TYR A C 1
ATOM 697 O O . TYR A 1 91 ? 16.007 10.818 -13.571 1.00 94.50 91 TYR A O 1
ATOM 705 N N . GLU A 1 92 ? 14.819 12.014 -15.037 1.00 80.00 92 GLU A N 1
ATOM 706 C CA . GLU A 1 92 ? 15.902 12.165 -16.029 1.00 80.00 92 GLU A CA 1
ATOM 707 C C . GLU A 1 92 ? 17.230 12.683 -15.442 1.00 80.00 92 GLU A C 1
ATOM 709 O O . GLU A 1 92 ? 18.301 12.279 -15.886 1.00 80.00 92 GLU A O 1
ATOM 714 N N . GLY A 1 93 ? 17.182 13.536 -14.413 1.00 86.31 93 GLY A N 1
ATOM 715 C CA . GLY A 1 93 ? 18.371 14.079 -13.741 1.00 86.31 93 GLY A CA 1
ATOM 716 C C . GLY A 1 93 ? 19.023 13.155 -12.704 1.00 86.31 93 GLY A C 1
ATOM 717 O O . GLY A 1 93 ? 19.952 13.584 -12.027 1.00 86.31 93 GLY A O 1
ATOM 718 N N . ARG A 1 94 ? 18.532 11.922 -12.536 1.00 93.75 94 ARG A N 1
ATOM 719 C CA . ARG A 1 94 ? 18.922 10.988 -11.459 1.00 93.75 94 ARG A CA 1
ATOM 720 C C . ARG A 1 94 ? 19.660 9.761 -12.004 1.00 93.75 94 ARG A C 1
ATOM 722 O O . ARG A 1 94 ? 19.443 8.638 -11.562 1.00 93.75 94 ARG A O 1
ATOM 729 N N . MET A 1 95 ? 20.480 9.961 -13.034 1.00 93.81 95 MET A N 1
ATOM 730 C CA . MET A 1 95 ? 21.170 8.884 -13.752 1.00 93.81 95 MET A CA 1
ATOM 731 C C . MET A 1 95 ? 22.056 8.044 -12.824 1.00 93.81 95 MET A C 1
ATOM 733 O O . MET A 1 95 ? 22.857 8.582 -12.065 1.00 93.81 95 MET A O 1
ATOM 737 N N . GLY A 1 96 ? 21.941 6.719 -12.922 1.00 94.00 96 GLY A N 1
ATOM 738 C CA . GLY A 1 96 ? 22.663 5.752 -12.091 1.00 94.00 96 GLY A CA 1
ATOM 739 C C . GLY A 1 96 ? 22.030 5.504 -10.720 1.00 94.00 96 GLY A C 1
ATOM 740 O O . GLY A 1 96 ? 22.410 4.551 -10.042 1.00 94.00 96 GLY A O 1
ATOM 741 N N . GLU A 1 97 ? 21.052 6.312 -10.307 1.00 97.38 97 GLU A N 1
ATOM 742 C CA . GLU A 1 97 ? 20.372 6.126 -9.030 1.00 97.38 97 GLU A CA 1
ATOM 743 C C . GLU A 1 97 ? 19.315 5.024 -9.112 1.00 97.38 97 GLU A C 1
ATOM 745 O O . GLU A 1 97 ? 18.663 4.822 -10.140 1.00 97.38 97 GLU A O 1
ATOM 750 N N . THR A 1 98 ? 19.140 4.318 -7.994 1.00 97.31 98 THR A N 1
ATOM 751 C CA . THR A 1 98 ? 18.108 3.294 -7.828 1.00 97.31 98 THR A CA 1
ATOM 752 C C . THR A 1 98 ? 17.082 3.753 -6.806 1.00 97.31 98 THR A C 1
ATOM 754 O O . THR A 1 98 ? 17.433 4.186 -5.711 1.00 97.31 98 THR A O 1
ATOM 757 N N . PHE A 1 99 ? 15.811 3.641 -7.175 1.00 97.62 99 PHE A N 1
ATOM 758 C CA . PHE A 1 99 ? 14.666 3.983 -6.344 1.00 97.62 99 PHE A CA 1
ATOM 759 C C . PHE A 1 99 ? 13.864 2.727 -6.038 1.00 97.62 99 PHE A C 1
ATOM 761 O O . PHE A 1 99 ? 13.627 1.907 -6.924 1.00 97.62 99 PHE A O 1
ATOM 768 N N . THR A 1 100 ? 13.397 2.607 -4.802 1.00 98.06 100 THR A N 1
ATOM 769 C CA . THR A 1 100 ? 12.564 1.486 -4.373 1.00 98.06 100 THR A CA 1
ATOM 770 C C . THR A 1 100 ? 11.110 1.942 -4.322 1.00 98.06 100 THR A C 1
ATOM 772 O O . THR A 1 100 ? 10.758 2.844 -3.558 1.00 98.06 100 THR A O 1
ATOM 775 N N . PHE A 1 101 ? 10.257 1.335 -5.145 1.00 98.19 101 PHE A N 1
ATOM 776 C CA . PHE A 1 101 ? 8.856 1.718 -5.294 1.00 98.19 101 PHE A CA 1
ATOM 777 C C . PHE A 1 101 ? 7.901 0.615 -4.861 1.00 98.19 101 PHE A C 1
ATOM 779 O O . PHE A 1 101 ? 8.104 -0.557 -5.169 1.00 98.19 101 PHE A O 1
ATOM 786 N N . TYR A 1 102 ? 6.804 1.021 -4.230 1.00 96.62 102 TYR A N 1
ATOM 787 C CA . TYR A 1 102 ? 5.629 0.198 -4.000 1.00 96.62 102 TYR A CA 1
ATOM 788 C C . TYR A 1 102 ? 4.626 0.374 -5.147 1.00 96.62 102 TYR A C 1
ATOM 790 O O . TYR A 1 102 ? 4.201 1.497 -5.435 1.00 96.62 102 TYR A O 1
ATOM 798 N N . ILE A 1 103 ? 4.248 -0.717 -5.820 1.00 96.69 103 ILE A N 1
ATOM 799 C CA . ILE A 1 103 ? 3.433 -0.651 -7.043 1.00 96.69 103 ILE A CA 1
ATOM 800 C C . ILE A 1 103 ? 2.558 -1.890 -7.247 1.00 96.69 103 ILE A C 1
ATOM 802 O O . ILE A 1 103 ? 2.928 -2.996 -6.856 1.00 96.69 103 ILE A O 1
ATOM 806 N N . LYS A 1 104 ? 1.402 -1.707 -7.899 1.00 96.31 104 LYS A N 1
ATOM 807 C CA . LYS A 1 104 ? 0.569 -2.794 -8.431 1.00 96.31 104 LYS A CA 1
ATOM 808 C C . LYS A 1 104 ? 0.967 -3.077 -9.875 1.00 96.31 104 LYS A C 1
ATOM 810 O O . LYS A 1 104 ? 0.883 -2.183 -10.717 1.00 96.31 104 LYS A O 1
ATOM 815 N N . GLY A 1 105 ? 1.375 -4.305 -10.176 1.00 97.94 105 GLY A N 1
ATOM 816 C CA . GLY A 1 105 ? 1.684 -4.728 -11.539 1.00 97.94 105 GLY A CA 1
ATOM 817 C C . GLY A 1 105 ? 0.475 -4.570 -12.467 1.00 97.94 105 GLY A C 1
ATOM 818 O O . GLY A 1 105 ? -0.651 -4.901 -12.089 1.00 97.94 105 GLY A O 1
ATOM 819 N N . ALA A 1 106 ? 0.697 -4.093 -13.692 1.00 98.19 106 ALA A N 1
ATOM 820 C CA . ALA A 1 106 ? -0.355 -3.915 -14.694 1.00 98.19 106 ALA A CA 1
ATOM 821 C C . ALA A 1 106 ? -0.157 -4.873 -15.878 1.00 98.19 106 ALA A C 1
ATOM 823 O O . ALA A 1 106 ? 0.950 -5.011 -16.389 1.00 98.19 106 ALA A O 1
ATOM 824 N N . SER A 1 107 ? -1.234 -5.509 -16.349 1.00 97.31 107 SER A N 1
ATOM 825 C CA . SER A 1 107 ? -1.217 -6.346 -17.564 1.00 97.31 107 SER A CA 1
ATOM 826 C C . SER A 1 107 ? -1.189 -5.534 -18.862 1.00 97.31 107 SER A C 1
ATOM 828 O O . SER A 1 107 ? -1.031 -6.094 -19.943 1.00 97.31 107 SER A O 1
ATOM 830 N N . SER A 1 108 ? -1.365 -4.217 -18.775 1.00 96.31 108 SER A N 1
ATOM 831 C CA . SER A 1 108 ? -1.420 -3.316 -19.919 1.00 96.31 108 SER A CA 1
ATOM 832 C C . SER A 1 108 ? -0.763 -1.986 -19.592 1.00 96.31 108 SER A C 1
ATOM 834 O O . SER A 1 108 ? -0.829 -1.506 -18.461 1.00 96.31 108 SER A O 1
ATOM 836 N N . GLY A 1 109 ? -0.199 -1.358 -20.610 1.00 96.62 109 GLY A N 1
ATOM 837 C CA . GLY A 1 109 ? 0.459 -0.067 -20.523 1.00 96.62 109 GLY A CA 1
ATOM 838 C C . GLY A 1 109 ? 1.456 0.037 -21.658 1.00 96.62 109 GLY A C 1
ATOM 839 O O . GLY A 1 109 ? 2.009 -0.968 -22.099 1.00 96.62 109 GLY A O 1
ATOM 840 N N . SER A 1 110 ? 1.665 1.244 -22.160 1.00 97.94 110 SER A N 1
ATOM 841 C CA . SER A 1 110 ? 2.631 1.439 -23.226 1.00 97.94 110 SER A CA 1
ATOM 842 C C . SER A 1 110 ? 4.042 1.290 -22.650 1.00 97.94 110 SER A C 1
ATOM 844 O O . SER A 1 110 ? 4.383 1.969 -21.679 1.00 97.94 110 SER A O 1
ATOM 846 N N . ILE A 1 111 ? 4.829 0.367 -23.204 1.00 98.38 111 ILE A N 1
ATOM 847 C CA . ILE A 1 111 ? 6.210 0.086 -22.799 1.00 98.38 111 ILE A CA 1
ATOM 848 C C . ILE A 1 111 ? 7.071 -0.177 -24.041 1.00 98.38 111 ILE A C 1
ATOM 850 O O . ILE A 1 111 ? 6.597 -0.764 -25.019 1.00 98.38 111 ILE A O 1
ATOM 854 N N . TRP A 1 112 ? 8.333 0.247 -24.002 1.00 98.62 112 TRP A N 1
ATOM 855 C CA . TRP A 1 112 ? 9.259 0.157 -25.128 1.00 98.62 112 TRP A CA 1
ATOM 856 C C . TRP A 1 112 ? 10.595 -0.384 -24.652 1.00 98.62 112 TRP A C 1
ATOM 858 O O . TRP A 1 112 ? 11.199 0.185 -23.747 1.00 98.62 112 TRP A O 1
ATOM 868 N N . GLY A 1 113 ? 11.055 -1.464 -25.277 1.00 98.50 113 GLY A N 1
ATOM 869 C CA . GLY A 1 113 ? 12.265 -2.176 -24.876 1.00 98.50 113 GLY A CA 1
ATOM 870 C C . GLY A 1 113 ? 12.024 -3.416 -24.012 1.00 98.50 113 GLY A C 1
ATOM 871 O O . GLY A 1 113 ? 10.898 -3.737 -23.622 1.00 98.50 113 GLY A O 1
ATOM 872 N N . THR A 1 114 ? 13.117 -4.122 -23.731 1.00 98.06 114 THR A N 1
ATOM 873 C CA . THR A 1 114 ? 13.156 -5.375 -22.970 1.00 98.06 114 THR A CA 1
ATOM 874 C C . THR A 1 114 ? 14.387 -5.368 -22.083 1.00 98.06 114 THR A C 1
ATOM 876 O O . THR A 1 114 ? 15.500 -5.135 -22.553 1.00 98.06 114 THR A O 1
ATOM 879 N N . GLY A 1 115 ? 14.195 -5.604 -20.785 1.00 94.19 115 GLY A N 1
ATOM 880 C CA . GLY A 1 115 ? 15.248 -5.436 -19.784 1.00 94.19 115 GLY A CA 1
ATOM 881 C C . GLY A 1 115 ? 15.478 -3.960 -19.467 1.00 94.19 115 GLY A C 1
ATOM 882 O O . GLY A 1 115 ? 15.304 -3.571 -18.324 1.00 94.19 115 GLY A O 1
ATOM 883 N N . SER A 1 116 ? 15.780 -3.137 -20.473 1.00 97.62 116 SER A N 1
ATOM 884 C CA . SER A 1 116 ? 15.846 -1.675 -20.372 1.00 97.62 116 SER A CA 1
ATOM 885 C C . SER A 1 116 ? 14.675 -1.040 -21.118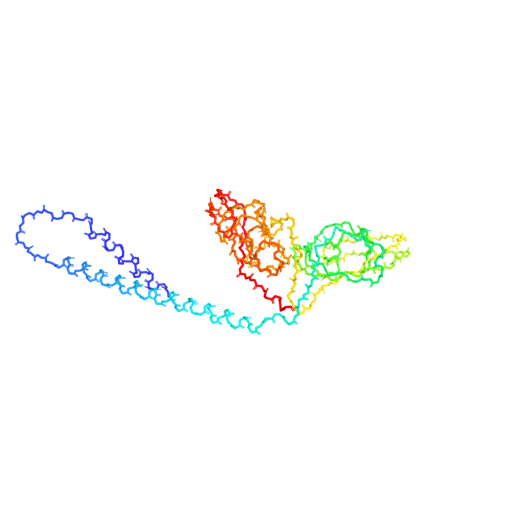 1.00 97.62 116 SER A C 1
ATOM 887 O O . SER A 1 116 ? 14.427 -1.370 -22.280 1.00 97.62 116 SER A O 1
ATOM 889 N N . TYR A 1 117 ? 13.964 -0.145 -20.439 1.00 98.56 117 TYR A N 1
ATOM 890 C CA . TYR A 1 117 ? 12.753 0.500 -20.932 1.00 98.56 117 TYR A CA 1
ATOM 891 C C . TYR A 1 117 ? 12.983 1.994 -21.123 1.00 98.56 117 TYR A C 1
ATOM 893 O O . TYR A 1 117 ? 13.670 2.608 -20.308 1.00 98.56 117 TYR A O 1
ATOM 901 N N . THR A 1 118 ? 12.415 2.604 -22.164 1.00 98.25 118 THR A N 1
ATOM 902 C CA . THR A 1 118 ? 12.436 4.074 -22.299 1.00 98.25 118 THR A CA 1
ATOM 903 C C . THR A 1 118 ? 11.809 4.719 -21.063 1.00 98.25 118 THR A C 1
ATOM 905 O O . THR A 1 118 ? 10.849 4.175 -20.514 1.00 98.25 118 THR A O 1
ATOM 908 N N . HIS A 1 119 ? 12.308 5.876 -20.611 1.00 95.69 119 HIS A N 1
ATOM 909 C CA . HIS A 1 119 ? 11.823 6.496 -19.366 1.00 95.69 119 HIS A CA 1
ATOM 910 C C . HIS A 1 119 ? 10.306 6.753 -19.340 1.00 95.69 119 HIS A C 1
ATOM 912 O O . HIS A 1 119 ? 9.724 6.921 -18.271 1.00 95.69 119 HIS A O 1
ATOM 918 N N . ASP A 1 120 ? 9.651 6.826 -20.499 1.00 97.56 120 ASP A N 1
ATOM 919 C CA . ASP A 1 120 ? 8.227 7.112 -20.620 1.00 97.56 120 ASP A CA 1
ATOM 920 C C . ASP A 1 120 ? 7.335 5.872 -20.639 1.00 97.56 120 ASP A C 1
ATOM 922 O O . ASP A 1 120 ? 6.107 6.004 -20.550 1.00 97.56 120 ASP A O 1
ATOM 926 N N . SER A 1 121 ? 7.957 4.692 -20.660 1.00 98.44 121 SER A N 1
ATOM 927 C CA . SER A 1 121 ? 7.316 3.400 -20.451 1.00 98.44 121 SER A CA 1
ATOM 928 C C . SER A 1 121 ? 6.563 3.365 -19.122 1.00 98.44 121 SER A C 1
ATOM 930 O O . SER A 1 121 ? 7.021 3.880 -18.102 1.00 98.44 121 SER A O 1
ATOM 932 N N . SER A 1 122 ? 5.387 2.740 -19.123 1.00 98.62 122 SER A N 1
ATOM 933 C CA . SER A 1 122 ? 4.622 2.488 -17.903 1.00 98.62 122 SER A CA 1
ATOM 934 C C . SER A 1 122 ? 5.427 1.619 -16.935 1.00 98.62 122 SER A C 1
ATOM 936 O O . SER A 1 122 ? 5.751 0.472 -17.251 1.00 98.62 122 SER A O 1
ATOM 938 N N . LEU A 1 123 ? 5.688 2.128 -15.727 1.00 98.69 123 LEU A N 1
ATOM 939 C CA . LEU A 1 123 ? 6.451 1.392 -14.717 1.00 98.69 123 LEU A CA 1
ATOM 940 C C . LEU A 1 123 ? 5.722 0.112 -14.273 1.00 98.69 123 LEU A C 1
ATOM 942 O O . LEU A 1 123 ? 6.334 -0.949 -14.198 1.00 98.69 123 LEU A O 1
ATOM 946 N N . ALA A 1 124 ? 4.405 0.181 -14.059 1.00 98.56 124 ALA A N 1
ATOM 947 C CA . ALA A 1 124 ? 3.587 -0.967 -13.657 1.00 98.56 124 ALA A CA 1
ATOM 948 C C . ALA A 1 124 ? 3.571 -2.093 -14.700 1.00 98.56 124 ALA A C 1
ATOM 950 O O . ALA A 1 124 ? 3.673 -3.265 -14.337 1.00 98.56 124 ALA A O 1
ATOM 951 N N . ALA A 1 125 ? 3.464 -1.751 -15.988 1.00 98.69 125 ALA A N 1
ATOM 952 C CA . ALA A 1 125 ? 3.500 -2.740 -17.064 1.00 98.69 125 ALA A CA 1
ATOM 953 C C . ALA A 1 125 ? 4.920 -3.269 -17.306 1.00 98.69 125 ALA A C 1
ATOM 955 O O . ALA A 1 125 ? 5.093 -4.463 -17.534 1.00 98.69 125 ALA A O 1
ATOM 956 N N . ALA A 1 126 ? 5.944 -2.417 -17.188 1.00 98.75 126 ALA A N 1
ATOM 957 C CA . ALA A 1 126 ? 7.340 -2.835 -17.294 1.00 98.75 126 ALA A CA 1
ATOM 958 C C . ALA A 1 126 ? 7.744 -3.780 -16.153 1.00 98.75 126 ALA A C 1
ATOM 960 O O . ALA A 1 126 ? 8.462 -4.744 -16.398 1.00 98.75 126 ALA A O 1
ATOM 961 N N . ALA A 1 127 ? 7.247 -3.557 -14.931 1.00 98.75 127 ALA A N 1
ATOM 962 C CA . ALA A 1 127 ? 7.466 -4.454 -13.797 1.00 98.75 127 ALA A CA 1
ATOM 963 C C . ALA A 1 127 ? 6.885 -5.854 -14.056 1.00 98.75 127 ALA A C 1
ATOM 965 O O . ALA A 1 127 ? 7.522 -6.853 -13.722 1.00 98.75 127 ALA A O 1
ATOM 966 N N . VAL A 1 128 ? 5.712 -5.942 -14.696 1.00 98.81 128 VAL A N 1
ATOM 967 C CA . VAL A 1 128 ? 5.143 -7.233 -15.109 1.00 98.81 128 VAL A CA 1
ATOM 968 C C . VAL A 1 128 ? 5.936 -7.832 -16.262 1.00 98.81 128 VAL A C 1
ATOM 970 O O . VAL A 1 128 ? 6.372 -8.974 -16.164 1.00 98.81 128 VAL A O 1
ATOM 973 N N . HIS A 1 129 ? 6.208 -7.058 -17.314 1.00 98.75 129 HIS A N 1
ATOM 974 C CA . HIS A 1 129 ? 6.988 -7.512 -18.467 1.00 98.75 129 HIS A CA 1
ATOM 975 C C . HIS A 1 129 ? 8.370 -8.052 -18.060 1.00 98.75 129 HIS A C 1
ATOM 977 O O . HIS A 1 129 ? 8.779 -9.108 -18.538 1.00 98.75 129 HIS A O 1
ATOM 983 N N . ALA A 1 130 ? 9.057 -7.394 -17.122 1.00 98.56 130 ALA A N 1
ATOM 984 C CA . ALA A 1 130 ? 10.346 -7.824 -16.575 1.00 98.56 130 ALA A CA 1
ATOM 985 C C . ALA A 1 130 ? 10.262 -9.074 -15.678 1.00 98.56 130 ALA A C 1
ATOM 987 O O . ALA A 1 130 ? 11.296 -9.615 -15.295 1.00 98.56 130 ALA A O 1
ATOM 988 N N . GLY A 1 131 ? 9.059 -9.524 -15.310 1.00 98.44 131 GLY A N 1
ATOM 989 C CA . GLY A 1 131 ? 8.855 -10.624 -14.367 1.00 98.44 131 GLY A CA 1
ATOM 990 C C . GLY A 1 131 ? 9.090 -10.229 -12.908 1.00 98.44 131 GLY A C 1
ATOM 991 O O . GLY A 1 131 ? 9.166 -11.099 -12.044 1.00 98.44 131 GLY A O 1
ATOM 992 N N . ALA A 1 132 ? 9.194 -8.930 -12.610 1.00 98.56 132 ALA A N 1
ATOM 993 C CA . ALA A 1 132 ? 9.316 -8.450 -11.240 1.00 98.56 132 ALA A CA 1
ATOM 994 C C . ALA A 1 132 ? 8.009 -8.677 -10.466 1.00 98.56 132 ALA A C 1
ATOM 996 O O . ALA A 1 132 ? 8.047 -9.114 -9.320 1.00 98.56 132 ALA A O 1
ATOM 997 N N . LEU A 1 133 ? 6.847 -8.446 -11.083 1.00 98.44 133 LEU A N 1
ATOM 998 C CA . LEU A 1 133 ? 5.524 -8.655 -10.479 1.00 98.44 133 LEU A CA 1
ATOM 999 C C . LEU A 1 133 ? 4.611 -9.451 -11.420 1.00 98.44 133 LEU A C 1
ATOM 1001 O O . LEU A 1 133 ? 4.810 -9.447 -12.632 1.00 98.44 133 LEU A O 1
ATOM 1005 N N . ARG A 1 134 ? 3.565 -10.090 -10.891 1.00 98.19 134 ARG A N 1
ATOM 1006 C CA . ARG A 1 134 ? 2.439 -10.559 -11.715 1.00 98.19 134 ARG A CA 1
ATOM 1007 C C . ARG A 1 134 ? 1.450 -9.419 -11.970 1.00 98.19 134 ARG A C 1
ATOM 1009 O O . ARG A 1 134 ? 1.393 -8.442 -11.223 1.00 98.19 134 ARG A O 1
ATOM 1016 N N . ALA A 1 135 ? 0.626 -9.546 -13.007 1.00 97.38 135 ALA A N 1
ATOM 1017 C CA . ALA A 1 135 ? -0.470 -8.607 -13.229 1.00 97.38 135 ALA A CA 1
ATOM 1018 C C . ALA A 1 135 ? -1.445 -8.609 -12.036 1.00 97.38 135 ALA A C 1
ATOM 1020 O O . ALA A 1 135 ? -1.882 -9.665 -11.584 1.00 97.38 135 ALA A O 1
ATOM 1021 N N . GLY A 1 136 ? -1.769 -7.421 -11.524 1.00 95.06 136 GLY A N 1
ATOM 1022 C CA . GLY A 1 136 ? -2.622 -7.222 -10.353 1.00 95.06 136 GLY A CA 1
ATOM 1023 C C . GLY A 1 136 ? -1.929 -7.432 -9.004 1.00 95.06 136 GLY A C 1
ATOM 1024 O O . GLY A 1 136 ? -2.509 -7.076 -7.979 1.00 95.06 136 GLY A O 1
ATOM 1025 N N . GLU A 1 137 ? -0.704 -7.959 -8.986 1.00 95.50 137 GLU A N 1
ATOM 1026 C CA . GLU A 1 137 ? 0.066 -8.151 -7.761 1.00 95.50 137 GLU A CA 1
ATOM 1027 C C . GLU A 1 137 ? 0.643 -6.824 -7.281 1.00 95.50 137 GLU A C 1
ATOM 1029 O O . GLU A 1 137 ? 1.317 -6.120 -8.032 1.00 95.50 137 GLU A O 1
ATOM 1034 N N . TRP A 1 138 ? 0.421 -6.511 -6.010 1.00 94.56 138 TRP A N 1
ATOM 1035 C CA . TRP A 1 138 ? 1.176 -5.467 -5.344 1.00 94.56 138 TRP A CA 1
ATOM 1036 C C . TRP A 1 138 ? 2.531 -5.988 -4.870 1.00 94.56 138 TRP A C 1
ATOM 1038 O O . TRP A 1 138 ? 2.631 -7.086 -4.323 1.00 94.56 138 TRP A O 1
ATOM 1048 N N . GLY A 1 139 ? 3.573 -5.181 -5.021 1.00 95.44 139 GLY A N 1
ATOM 1049 C CA . GLY A 1 139 ? 4.887 -5.516 -4.499 1.00 95.44 139 GLY A CA 1
ATOM 1050 C C . GLY A 1 139 ? 5.861 -4.355 -4.564 1.00 95.44 139 GLY A C 1
ATOM 1051 O O . GLY A 1 139 ? 5.527 -3.256 -5.009 1.00 95.44 139 GLY A O 1
ATOM 1052 N N . VAL A 1 140 ? 7.075 -4.627 -4.096 1.00 97.75 140 VAL A N 1
ATOM 1053 C CA . VAL A 1 140 ? 8.176 -3.669 -4.102 1.00 97.75 140 VAL A CA 1
ATOM 1054 C C . VAL A 1 140 ? 9.129 -3.993 -5.239 1.00 97.75 140 VAL A C 1
ATOM 1056 O O . VAL A 1 140 ? 9.516 -5.150 -5.435 1.00 97.75 140 VAL A O 1
ATOM 1059 N N . VAL A 1 141 ? 9.502 -2.965 -5.989 1.00 98.56 141 VAL A N 1
ATOM 1060 C CA . VAL A 1 141 ? 10.453 -3.061 -7.093 1.00 98.56 141 VAL A CA 1
ATOM 1061 C C . VAL A 1 141 ? 11.575 -2.052 -6.916 1.00 98.56 141 VAL A C 1
ATOM 1063 O O . VAL A 1 141 ? 11.341 -0.936 -6.456 1.00 98.56 141 VAL A O 1
ATOM 1066 N N . ASP A 1 142 ? 12.775 -2.442 -7.320 1.00 98.50 142 ASP A N 1
ATOM 1067 C CA . ASP A 1 142 ? 13.901 -1.531 -7.483 1.00 98.50 142 ASP A CA 1
ATOM 1068 C C . ASP A 1 142 ? 13.953 -1.066 -8.933 1.00 98.50 142 ASP A C 1
ATOM 1070 O O . ASP A 1 142 ? 13.808 -1.866 -9.863 1.00 98.50 142 ASP A O 1
ATOM 1074 N N . VAL A 1 143 ? 14.125 0.240 -9.116 1.00 98.56 143 VAL A N 1
ATOM 1075 C CA . VAL A 1 143 ? 14.139 0.897 -10.420 1.00 98.56 143 VAL A CA 1
ATOM 1076 C C . VAL A 1 143 ? 15.402 1.724 -10.553 1.00 98.56 143 VAL A C 1
ATOM 1078 O O . VAL A 1 143 ? 15.552 2.737 -9.873 1.00 98.56 143 VAL A O 1
ATOM 1081 N N . THR A 1 144 ? 16.291 1.311 -11.450 1.00 98.31 144 THR A N 1
ATOM 1082 C CA . THR A 1 144 ? 17.540 2.023 -11.733 1.00 98.31 144 THR A CA 1
ATOM 1083 C C . THR A 1 144 ? 17.362 2.908 -12.955 1.00 98.31 144 THR A C 1
ATOM 1085 O O . THR A 1 144 ? 16.988 2.416 -14.023 1.00 98.31 144 THR A O 1
ATOM 1088 N N . VAL A 1 145 ? 17.641 4.202 -12.811 1.00 97.94 145 VAL A N 1
ATOM 1089 C CA . VAL A 1 145 ? 17.638 5.166 -13.919 1.00 97.94 145 VAL A CA 1
ATOM 1090 C C . VAL A 1 145 ? 18.955 5.049 -14.677 1.00 97.94 145 VAL A C 1
ATOM 1092 O O . VAL A 1 145 ? 20.030 5.027 -14.082 1.00 97.94 145 VAL A O 1
ATOM 1095 N N . LEU A 1 146 ? 18.887 4.975 -16.000 1.00 96.38 146 LEU A N 1
ATOM 1096 C CA . LEU A 1 146 ? 20.023 4.680 -16.865 1.00 96.38 146 LEU A CA 1
ATOM 1097 C C . LEU A 1 146 ? 20.088 5.655 -18.046 1.00 96.38 146 LEU A C 1
ATOM 1099 O O . LEU A 1 146 ? 19.058 6.200 -18.458 1.00 96.38 146 LEU A O 1
ATOM 1103 N N . PRO A 1 147 ? 21.272 5.829 -18.660 1.00 96.38 147 PRO A N 1
ATOM 1104 C CA . PRO A 1 147 ? 21.388 6.541 -19.923 1.00 96.38 147 PRO A CA 1
ATOM 1105 C C . PRO A 1 147 ? 20.458 5.977 -21.004 1.00 96.38 147 PRO A C 1
ATOM 1107 O O . PRO A 1 147 ? 20.053 4.810 -20.987 1.00 96.38 147 PRO A O 1
ATOM 1110 N N . GLY A 1 148 ? 20.119 6.829 -21.962 1.00 95.75 148 GLY A N 1
ATOM 1111 C CA . GLY A 1 148 ? 19.397 6.434 -23.159 1.00 95.75 148 GLY A CA 1
ATOM 1112 C C . GLY A 1 148 ? 20.174 5.453 -24.040 1.00 95.75 148 GLY A C 1
ATOM 1113 O O . GLY A 1 148 ? 21.402 5.387 -23.987 1.00 95.75 148 GLY A O 1
ATOM 1114 N N . GLN A 1 149 ? 19.457 4.701 -24.871 1.00 97.12 149 GLN A N 1
ATOM 1115 C CA . GLN A 1 149 ? 20.033 3.818 -25.886 1.00 97.12 149 GLN A CA 1
ATOM 1116 C C . GLN A 1 149 ? 19.687 4.326 -27.283 1.00 97.12 149 GLN A C 1
ATOM 1118 O O . GLN A 1 149 ? 18.669 4.986 -27.485 1.00 97.12 149 GLN A O 1
ATOM 1123 N N . SER A 1 150 ? 20.518 3.979 -28.267 1.00 97.69 150 SER A N 1
ATOM 1124 C CA . SER A 1 150 ? 20.274 4.308 -29.678 1.00 97.69 150 SER A CA 1
ATOM 1125 C C . SER A 1 150 ? 19.128 3.501 -30.297 1.00 97.69 150 SER A C 1
ATOM 1127 O O . SER A 1 150 ? 18.575 3.904 -31.320 1.00 97.69 150 SER A O 1
ATOM 1129 N N . SER A 1 151 ? 18.768 2.366 -29.692 1.00 98.06 151 SER A N 1
ATOM 1130 C CA . SER A 1 151 ? 17.617 1.550 -30.070 1.00 98.06 151 SER A CA 1
ATOM 1131 C C . SER A 1 151 ? 17.168 0.674 -28.903 1.00 98.06 151 SER A C 1
ATOM 1133 O O . SER A 1 151 ? 17.982 0.277 -28.072 1.00 98.06 151 SER A O 1
ATOM 1135 N N . TYR A 1 152 ? 15.881 0.340 -28.879 1.00 98.62 152 TYR A N 1
ATOM 1136 C CA . TYR A 1 152 ? 15.257 -0.549 -27.907 1.00 98.62 152 TYR A CA 1
ATOM 1137 C C . TYR A 1 152 ? 14.540 -1.663 -28.657 1.00 98.62 152 TYR A C 1
ATOM 1139 O O . TYR A 1 152 ? 13.712 -1.405 -29.533 1.00 98.62 152 TYR A O 1
ATOM 1147 N N . LYS A 1 153 ? 14.836 -2.912 -28.306 1.00 98.38 153 LYS A N 1
ATOM 1148 C CA . LYS A 1 153 ? 14.159 -4.081 -28.871 1.00 98.38 153 LYS A CA 1
ATOM 1149 C C . LYS A 1 153 ? 12.944 -4.431 -28.016 1.00 98.38 153 LYS A C 1
ATOM 1151 O O . LYS A 1 153 ? 13.110 -4.662 -26.825 1.00 98.38 153 LYS A O 1
ATOM 1156 N N . GLY A 1 154 ? 11.761 -4.487 -28.621 1.00 98.38 154 GLY A N 1
ATOM 1157 C CA . GLY A 1 154 ? 10.552 -4.980 -27.961 1.00 98.38 154 GLY A CA 1
ATOM 1158 C C . GLY A 1 154 ? 10.483 -6.509 -27.883 1.00 98.38 154 GLY A C 1
ATOM 1159 O O . GLY A 1 154 ? 11.168 -7.218 -28.630 1.00 98.38 154 GLY A O 1
ATOM 1160 N N . SER A 1 155 ? 9.634 -7.024 -26.996 1.00 98.75 155 SER A N 1
ATOM 1161 C CA . SER A 1 155 ? 9.328 -8.454 -26.864 1.00 98.75 155 SER A CA 1
ATOM 1162 C C . SER A 1 155 ? 7.952 -8.689 -26.240 1.00 98.75 155 SER A C 1
ATOM 1164 O O . SER A 1 155 ? 7.315 -7.764 -25.753 1.00 98.75 155 SER A O 1
ATOM 1166 N N . SER A 1 156 ? 7.513 -9.945 -26.187 1.00 98.31 156 SER A N 1
ATOM 1167 C CA . SER A 1 156 ? 6.385 -10.362 -25.349 1.00 98.31 156 SER A CA 1
ATOM 1168 C C . SER A 1 156 ? 6.908 -11.223 -24.203 1.00 98.31 156 SER A C 1
ATOM 1170 O O . SER A 1 156 ? 7.564 -12.235 -24.445 1.00 98.31 156 SER A O 1
ATOM 1172 N N . ALA A 1 157 ? 6.630 -10.827 -22.963 1.00 98.12 157 ALA A N 1
ATOM 1173 C CA . ALA A 1 157 ? 7.065 -11.528 -21.759 1.00 98.12 157 ALA A CA 1
ATOM 1174 C C . ALA A 1 157 ? 6.031 -11.362 -20.639 1.00 98.12 157 ALA A C 1
ATOM 1176 O O . ALA A 1 157 ? 5.422 -10.303 -20.497 1.00 98.12 157 ALA A O 1
ATOM 1177 N N . ASN A 1 158 ? 5.823 -12.416 -19.842 1.00 98.06 158 ASN A N 1
ATOM 1178 C CA . ASN A 1 158 ? 4.942 -12.396 -18.664 1.00 98.06 158 ASN A CA 1
ATOM 1179 C C . ASN A 1 158 ? 3.511 -11.885 -18.949 1.00 98.06 158 ASN A C 1
ATOM 1181 O O . ASN A 1 158 ? 2.881 -11.245 -18.111 1.00 98.06 158 ASN A O 1
ATOM 1185 N N . GLY A 1 159 ? 2.999 -12.158 -20.155 1.00 96.94 159 GLY A N 1
ATOM 1186 C CA . GLY A 1 159 ? 1.665 -11.730 -20.587 1.00 96.94 159 GLY A CA 1
ATOM 1187 C C . GLY A 1 159 ? 1.555 -10.260 -21.015 1.00 96.94 159 GLY A C 1
ATOM 1188 O O . GLY A 1 159 ? 0.453 -9.812 -21.315 1.00 96.94 159 GLY A O 1
ATOM 1189 N N . VAL A 1 160 ? 2.666 -9.521 -21.082 1.00 98.44 160 VAL A N 1
ATOM 1190 C CA . VAL A 1 160 ? 2.731 -8.127 -21.552 1.00 98.44 160 VAL A CA 1
ATOM 1191 C C . VAL A 1 160 ? 3.595 -8.065 -22.815 1.00 98.44 160 VAL A C 1
ATOM 1193 O O . VAL A 1 160 ? 4.557 -8.817 -22.951 1.00 98.44 160 VAL A O 1
ATOM 1196 N N . THR A 1 161 ? 3.259 -7.186 -23.760 1.00 98.38 161 THR A N 1
ATOM 1197 C CA . THR A 1 161 ? 4.054 -6.957 -24.980 1.00 98.38 161 THR A CA 1
ATOM 1198 C C . THR A 1 161 ? 4.617 -5.543 -24.987 1.00 98.38 161 THR A C 1
ATOM 1200 O O . THR A 1 161 ? 3.870 -4.588 -24.776 1.00 98.38 161 THR A O 1
ATOM 1203 N N . SER A 1 162 ? 5.917 -5.415 -25.247 1.00 98.56 162 SER A N 1
ATOM 1204 C CA . SER A 1 162 ? 6.612 -4.150 -25.459 1.00 98.56 162 SER A CA 1
ATOM 1205 C C . SER A 1 162 ? 6.897 -3.877 -26.930 1.00 98.56 162 SER A C 1
ATOM 1207 O O . SER A 1 162 ? 7.110 -4.786 -27.736 1.00 98.56 162 SER A O 1
ATOM 1209 N N . GLY A 1 163 ? 6.895 -2.594 -27.288 1.00 98.56 163 GLY A N 1
ATOM 1210 C CA . GLY A 1 163 ? 7.288 -2.131 -28.613 1.00 98.56 163 GLY A CA 1
ATOM 1211 C C . GLY A 1 163 ? 8.803 -1.989 -28.747 1.00 98.56 163 GLY A C 1
ATOM 1212 O O . GLY A 1 163 ? 9.515 -1.756 -27.769 1.00 98.56 163 GLY A O 1
ATOM 1213 N N . SER A 1 164 ? 9.302 -2.087 -29.977 1.00 98.56 164 SER A N 1
ATOM 1214 C CA . SER A 1 164 ? 10.636 -1.575 -30.300 1.00 98.56 164 SER A CA 1
ATOM 1215 C C . SER A 1 164 ? 10.600 -0.049 -30.410 1.00 98.56 164 SER A C 1
ATOM 1217 O O . SER A 1 164 ? 9.566 0.529 -30.755 1.00 98.56 164 SER A O 1
ATOM 1219 N N . TYR A 1 165 ? 11.727 0.607 -30.150 1.00 98.31 165 TYR A N 1
ATOM 1220 C CA . TYR A 1 165 ? 11.862 2.056 -30.291 1.00 98.31 165 TYR A CA 1
ATOM 1221 C C . TYR A 1 165 ? 13.247 2.451 -30.799 1.00 98.31 165 TYR A C 1
ATOM 1223 O O . TYR A 1 165 ? 14.202 1.681 -30.701 1.00 98.31 165 TYR A O 1
ATOM 1231 N N . GLY A 1 166 ? 13.337 3.650 -31.373 1.00 98.00 166 GLY A N 1
ATOM 1232 C CA . GLY A 1 166 ? 14.600 4.238 -31.808 1.00 98.00 166 GLY A CA 1
ATOM 1233 C C . GLY A 1 166 ? 15.387 4.844 -30.647 1.00 98.00 166 GLY A C 1
ATOM 1234 O O . GLY A 1 166 ? 15.229 4.448 -29.494 1.00 98.00 166 GLY A O 1
ATOM 1235 N N . SER A 1 167 ? 16.220 5.830 -30.966 1.00 97.62 167 SER A N 1
ATOM 1236 C CA . SER A 1 167 ? 17.013 6.543 -29.967 1.00 97.62 167 SER A CA 1
ATOM 1237 C C . SER A 1 167 ? 16.124 7.262 -28.952 1.00 97.62 167 SER A C 1
ATOM 1239 O O . SER A 1 167 ? 15.126 7.888 -29.323 1.00 97.62 167 SER A O 1
ATOM 1241 N N . TYR A 1 168 ? 16.500 7.195 -27.677 1.00 96.50 168 TYR A N 1
ATOM 1242 C CA . TYR A 1 168 ? 15.825 7.911 -26.599 1.00 96.50 168 TYR A CA 1
ATOM 1243 C C . TYR A 1 168 ? 16.834 8.442 -25.582 1.00 96.50 168 TYR A C 1
ATOM 1245 O O . TYR A 1 168 ? 17.938 7.916 -25.489 1.00 96.50 168 TYR A O 1
ATOM 1253 N N . SER A 1 169 ? 16.483 9.493 -24.839 1.00 94.88 169 SER A N 1
ATOM 1254 C CA . SER A 1 169 ? 17.433 10.226 -23.985 1.00 94.88 169 SER A CA 1
ATOM 1255 C C . SER A 1 169 ? 17.757 9.526 -22.662 1.00 94.88 169 SER A C 1
ATOM 1257 O O . SER A 1 169 ? 18.858 9.696 -22.141 1.00 94.88 169 SER A O 1
ATOM 1259 N N . ALA A 1 170 ? 16.832 8.723 -22.126 1.00 96.25 170 ALA A N 1
ATOM 1260 C CA . ALA A 1 170 ? 17.016 8.006 -20.865 1.00 96.25 170 ALA A CA 1
ATOM 1261 C C . ALA A 1 170 ? 16.263 6.674 -20.839 1.00 96.25 170 ALA A C 1
ATOM 1263 O O . ALA A 1 170 ? 15.253 6.492 -21.520 1.00 96.25 170 ALA A O 1
ATOM 1264 N N . SER A 1 171 ? 16.719 5.748 -20.007 1.00 97.69 171 SER A N 1
ATOM 1265 C CA . SER A 1 171 ? 16.038 4.481 -19.767 1.00 97.69 171 SER A CA 1
ATOM 1266 C C . SER A 1 171 ? 15.913 4.162 -18.285 1.00 97.69 171 SER A C 1
ATOM 1268 O O . SER A 1 171 ? 16.461 4.858 -17.433 1.00 97.69 171 SER A O 1
ATOM 1270 N N . TYR A 1 172 ? 15.179 3.103 -17.969 1.00 98.56 172 TYR A N 1
ATOM 1271 C CA . TYR A 1 172 ? 15.230 2.476 -16.658 1.00 98.56 172 TYR A CA 1
ATOM 1272 C C . TYR A 1 172 ? 15.228 0.955 -16.766 1.00 98.56 172 TYR A C 1
ATOM 1274 O O . TYR A 1 172 ? 14.749 0.371 -17.741 1.00 98.56 172 TYR A O 1
ATOM 1282 N N . GLN A 1 173 ? 15.762 0.319 -15.733 1.00 98.44 173 GLN A N 1
ATOM 1283 C CA . GLN A 1 173 ? 15.596 -1.104 -15.456 1.00 98.44 173 GLN A CA 1
ATOM 1284 C C . GLN A 1 173 ? 14.703 -1.265 -14.231 1.00 98.44 173 GLN A C 1
ATOM 1286 O O . GLN A 1 173 ? 14.683 -0.394 -13.367 1.00 98.44 173 GLN A O 1
ATOM 1291 N N . VAL A 1 174 ? 13.949 -2.360 -14.168 1.00 98.69 174 VAL A N 1
ATOM 1292 C CA . VAL A 1 174 ? 13.081 -2.677 -13.031 1.00 98.69 174 VAL A CA 1
ATOM 1293 C C . VAL A 1 174 ? 13.236 -4.144 -12.645 1.00 98.69 174 VAL A C 1
ATOM 1295 O O . VAL A 1 174 ? 13.177 -5.024 -13.505 1.00 98.69 174 VAL A O 1
ATOM 1298 N N . SER A 1 175 ? 13.417 -4.405 -11.352 1.00 98.44 175 SER A N 1
ATOM 1299 C CA . SER A 1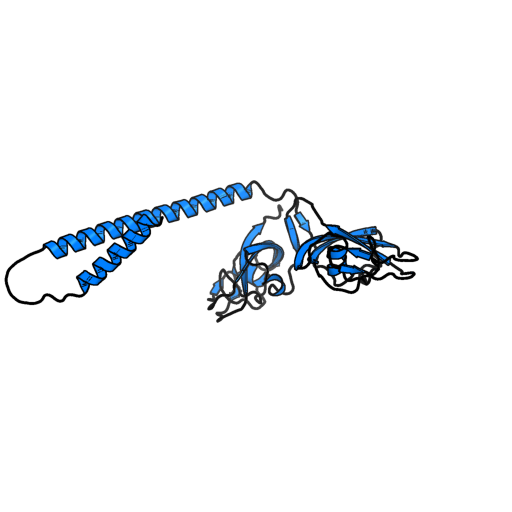 175 ? 13.531 -5.749 -10.774 1.00 98.44 175 SER A CA 1
ATOM 1300 C C . SER A 1 175 ? 12.745 -5.856 -9.472 1.00 98.44 175 SER A C 1
ATOM 1302 O O . SER A 1 175 ? 12.480 -4.856 -8.811 1.00 98.44 175 SER A O 1
ATOM 1304 N N . ARG A 1 176 ? 12.365 -7.074 -9.071 1.00 98.06 176 ARG A N 1
ATOM 1305 C CA . ARG A 1 176 ? 11.726 -7.289 -7.766 1.00 98.06 176 ARG A CA 1
ATOM 1306 C C . ARG A 1 176 ? 12.721 -6.995 -6.646 1.00 98.06 176 ARG A C 1
ATOM 1308 O O . ARG A 1 176 ? 13.814 -7.555 -6.656 1.00 98.06 176 ARG A O 1
ATOM 1315 N N . ASN A 1 177 ? 12.302 -6.212 -5.655 1.00 97.31 177 ASN A N 1
ATOM 1316 C CA . ASN A 1 177 ? 13.052 -6.099 -4.412 1.00 97.31 177 ASN A CA 1
ATOM 1317 C C . ASN A 1 177 ? 12.740 -7.322 -3.528 1.00 97.31 177 ASN A C 1
ATOM 1319 O O . ASN A 1 177 ? 11.578 -7.625 -3.240 1.00 97.31 177 ASN A O 1
ATOM 1323 N N . ILE A 1 178 ? 13.785 -8.057 -3.145 1.00 93.69 178 ILE A N 1
ATOM 1324 C CA . ILE A 1 178 ? 13.711 -9.278 -2.320 1.00 93.69 178 ILE A CA 1
ATOM 1325 C C . ILE A 1 178 ? 14.364 -9.093 -0.944 1.00 93.69 178 ILE A C 1
ATOM 1327 O O . ILE A 1 178 ? 14.676 -10.071 -0.262 1.00 93.69 178 ILE A O 1
ATOM 1331 N N . SER A 1 179 ? 14.605 -7.843 -0.550 1.00 91.69 179 SER A N 1
ATOM 1332 C CA . SER A 1 179 ? 15.233 -7.515 0.724 1.00 91.69 179 SER A CA 1
ATOM 1333 C C . SER A 1 179 ? 14.368 -7.989 1.886 1.00 91.69 179 SER A C 1
ATOM 1335 O O . SER A 1 179 ? 13.136 -7.951 1.836 1.00 91.69 179 SER A O 1
ATOM 1337 N N . LYS A 1 180 ? 15.030 -8.428 2.955 1.00 87.88 180 LYS A N 1
ATOM 1338 C CA . LYS A 1 180 ? 14.375 -8.768 4.215 1.00 87.88 180 LYS A CA 1
ATOM 1339 C C . LYS A 1 180 ? 14.342 -7.517 5.081 1.00 87.88 180 LYS A C 1
ATOM 1341 O O . LYS A 1 180 ? 15.379 -7.059 5.543 1.00 87.88 180 LYS A O 1
ATOM 1346 N N . GLY A 1 181 ? 13.160 -6.951 5.260 1.00 87.75 181 GLY A N 1
ATOM 1347 C CA . GLY A 1 181 ? 12.970 -5.748 6.053 1.00 87.75 181 GLY A CA 1
ATOM 1348 C C . GLY A 1 181 ? 11.521 -5.293 6.033 1.00 87.75 181 GLY A C 1
ATOM 1349 O O . GLY A 1 181 ? 10.691 -5.831 5.297 1.00 87.75 181 GLY A O 1
ATOM 1350 N N . MET A 1 182 ? 11.223 -4.292 6.851 1.00 90.31 182 MET A N 1
ATOM 1351 C CA . MET A 1 182 ? 9.916 -3.650 6.864 1.00 90.31 182 MET A CA 1
ATOM 1352 C C . MET A 1 182 ? 9.895 -2.538 5.822 1.00 90.31 182 MET A C 1
ATOM 1354 O O . MET A 1 182 ? 10.579 -1.525 5.972 1.00 90.31 182 MET A O 1
ATOM 1358 N N . TYR A 1 183 ? 9.099 -2.723 4.771 1.00 94.50 183 TYR A N 1
ATOM 1359 C CA . TYR A 1 183 ? 8.844 -1.671 3.796 1.00 94.50 183 TYR A CA 1
ATOM 1360 C C . TYR A 1 183 ? 7.937 -0.606 4.400 1.00 94.50 183 TYR A C 1
ATOM 1362 O O . TYR A 1 183 ? 6.812 -0.904 4.802 1.00 94.50 183 TYR A O 1
ATOM 1370 N N . VAL A 1 184 ? 8.428 0.629 4.444 1.00 95.94 184 VAL A N 1
ATOM 1371 C CA . VAL A 1 184 ? 7.714 1.771 5.016 1.00 95.94 184 VAL A CA 1
ATOM 1372 C C . VAL A 1 184 ? 7.380 2.750 3.905 1.00 95.94 184 VAL A C 1
ATOM 1374 O O . VAL A 1 184 ? 8.273 3.338 3.292 1.00 95.94 184 VAL A O 1
ATOM 1377 N N . LEU A 1 185 ? 6.085 2.901 3.650 1.00 97.00 185 LEU A N 1
ATOM 1378 C CA . LEU A 1 185 ? 5.529 3.842 2.689 1.00 97.00 185 LEU A CA 1
ATOM 1379 C C . LEU A 1 185 ? 5.448 5.251 3.305 1.00 97.00 185 LEU A C 1
ATOM 1381 O O . LEU A 1 185 ? 5.343 5.377 4.530 1.00 97.00 185 LEU A O 1
ATOM 1385 N N . PRO A 1 186 ? 5.479 6.322 2.495 1.00 96.62 186 PRO A N 1
ATOM 1386 C CA . PRO A 1 186 ? 5.111 7.647 2.972 1.00 96.62 186 PRO A CA 1
ATOM 1387 C C . PRO A 1 186 ? 3.607 7.701 3.257 1.00 96.62 186 PRO A C 1
ATOM 1389 O O . PRO A 1 186 ? 2.851 6.850 2.785 1.00 96.62 186 PRO A O 1
ATOM 1392 N N . ASP A 1 187 ? 3.187 8.719 4.000 1.00 95.69 187 ASP A N 1
ATOM 1393 C CA . ASP A 1 187 ? 1.775 9.033 4.216 1.00 95.69 187 ASP A CA 1
ATOM 1394 C C . ASP A 1 187 ? 1.022 9.113 2.867 1.00 95.69 187 ASP A C 1
ATOM 1396 O O . ASP A 1 187 ? 1.458 9.853 1.976 1.00 95.69 187 ASP A O 1
ATOM 1400 N N . PRO A 1 188 ? -0.021 8.294 2.638 1.00 94.81 188 PRO A N 1
ATOM 1401 C CA . PRO A 1 188 ? -0.766 8.305 1.389 1.00 94.81 188 PRO A CA 1
ATOM 1402 C C . PRO A 1 188 ? -1.790 9.439 1.358 1.00 94.81 188 PRO A C 1
ATOM 1404 O O . PRO A 1 188 ? -2.472 9.684 2.343 1.00 94.81 188 PRO A O 1
ATOM 1407 N N . ASP A 1 189 ? -2.040 9.999 0.171 1.00 91.25 189 ASP A N 1
ATOM 1408 C CA . ASP A 1 189 ? -3.124 10.979 -0.043 1.00 91.25 189 ASP A CA 1
ATOM 1409 C C . ASP A 1 189 ? -4.527 10.432 0.297 1.00 91.25 189 ASP A C 1
ATOM 1411 O O . ASP A 1 189 ? -5.490 11.181 0.441 1.00 91.25 189 ASP A O 1
ATOM 1415 N N . GLY A 1 190 ? -4.675 9.107 0.366 1.00 92.88 190 GLY A N 1
ATOM 1416 C CA . GLY A 1 190 ? -5.916 8.456 0.756 1.00 92.88 190 GLY A CA 1
ATOM 1417 C C . GLY A 1 190 ? -5.795 6.938 0.794 1.00 92.88 190 GLY A C 1
ATOM 1418 O O . GLY A 1 190 ? -5.049 6.324 0.020 1.00 92.88 190 GLY A O 1
ATOM 1419 N N . MET A 1 1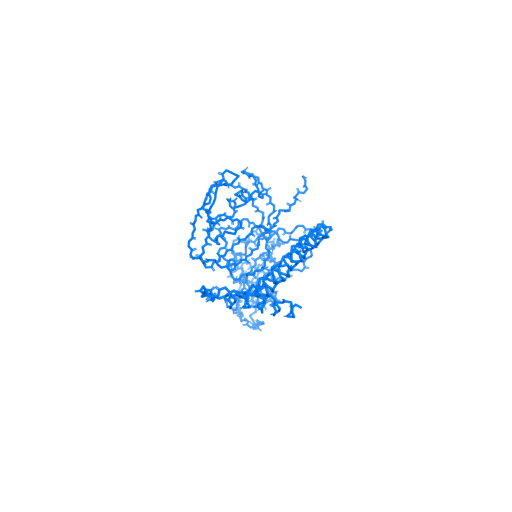91 ? -6.564 6.314 1.685 1.00 96.12 191 MET A N 1
ATOM 1420 C CA . MET A 1 191 ? -6.495 4.870 1.938 1.00 96.12 191 MET A CA 1
ATOM 1421 C C . MET A 1 191 ? -7.349 4.035 0.977 1.00 96.12 191 MET A C 1
ATOM 1423 O O . MET A 1 191 ? -7.101 2.839 0.812 1.00 96.12 191 MET A O 1
ATOM 1427 N N . THR A 1 192 ? -8.284 4.663 0.261 1.00 95.75 192 THR A N 1
ATOM 1428 C CA . THR A 1 192 ? -9.180 4.019 -0.715 1.00 95.75 192 THR A CA 1
ATOM 1429 C C . THR A 1 192 ? -8.424 3.232 -1.795 1.00 95.75 192 THR A C 1
ATOM 1431 O O . THR A 1 192 ? -8.898 2.193 -2.253 1.00 95.75 192 THR A O 1
ATOM 1434 N N . GLN A 1 193 ? -7.216 3.662 -2.178 1.00 92.38 193 GLN A N 1
ATOM 1435 C CA . GLN A 1 193 ? -6.385 2.958 -3.168 1.00 92.38 193 GLN A CA 1
ATOM 1436 C C . GLN A 1 193 ? -5.961 1.540 -2.733 1.00 92.38 193 GLN A C 1
ATOM 1438 O O . GLN A 1 193 ? -5.566 0.719 -3.564 1.00 92.38 193 GLN A O 1
ATOM 1443 N N . PHE A 1 194 ? -6.061 1.233 -1.439 1.00 94.19 194 PHE A N 1
ATOM 1444 C CA . PHE A 1 194 ? -5.713 -0.061 -0.857 1.00 94.19 194 PHE A CA 1
ATOM 1445 C C . PHE A 1 194 ? -6.939 -0.911 -0.497 1.00 94.19 194 PHE A C 1
ATOM 1447 O O . PHE A 1 194 ? -6.780 -1.982 0.084 1.00 94.19 194 PHE A O 1
ATOM 1454 N N . ARG A 1 195 ? -8.158 -0.486 -0.858 1.00 93.19 195 ARG A N 1
ATOM 1455 C CA . ARG A 1 195 ? -9.425 -1.167 -0.520 1.00 93.19 195 ARG A CA 1
ATOM 1456 C C . ARG A 1 195 ? -9.456 -2.660 -0.872 1.00 93.19 195 ARG A C 1
ATOM 1458 O O . ARG A 1 195 ? -10.070 -3.462 -0.166 1.00 93.19 195 ARG A O 1
ATOM 1465 N N . ASP A 1 196 ? -8.770 -3.043 -1.945 1.00 90.62 196 ASP A N 1
ATOM 1466 C CA . ASP A 1 196 ? -8.701 -4.430 -2.418 1.00 90.62 196 ASP A CA 1
ATOM 1467 C C . ASP A 1 196 ? -7.727 -5.312 -1.613 1.00 90.62 196 ASP A C 1
ATOM 1469 O O . ASP A 1 196 ? -7.634 -6.511 -1.865 1.00 90.62 196 ASP A O 1
ATOM 1473 N N . ARG A 1 197 ? -7.001 -4.753 -0.638 1.00 89.69 197 ARG A N 1
ATOM 1474 C CA . ARG A 1 197 ? -5.900 -5.415 0.089 1.00 89.69 197 ARG A CA 1
ATOM 1475 C C . ARG A 1 197 ? -6.323 -5.961 1.448 1.00 89.69 197 ARG A C 1
ATOM 1477 O O . ARG A 1 197 ? -5.622 -5.843 2.450 1.00 89.69 197 ARG A O 1
ATOM 1484 N N . ARG A 1 198 ? -7.534 -6.507 1.495 1.00 89.31 198 ARG A N 1
ATOM 1485 C CA . ARG A 1 198 ? -8.202 -6.918 2.735 1.00 89.31 198 ARG A CA 1
ATOM 1486 C C . ARG A 1 198 ? -7.359 -7.942 3.501 1.00 89.31 198 ARG A C 1
ATOM 1488 O O . ARG A 1 198 ? -6.985 -8.974 2.954 1.00 89.31 198 ARG A O 1
ATOM 1495 N N . GLY A 1 199 ? -7.119 -7.669 4.779 1.00 89.25 199 GLY A N 1
ATOM 1496 C CA . GLY A 1 199 ? -6.326 -8.500 5.685 1.00 89.25 199 GLY A CA 1
ATOM 1497 C C . GLY A 1 199 ? -4.818 -8.247 5.632 1.00 89.25 199 GLY A C 1
ATOM 1498 O O . GLY A 1 199 ? -4.107 -8.734 6.508 1.00 89.25 199 GLY A O 1
ATOM 1499 N N . GLU A 1 200 ? -4.319 -7.481 4.661 1.00 92.44 200 GLU A N 1
ATOM 1500 C CA . GLU A 1 200 ? -2.906 -7.105 4.609 1.00 92.44 200 GLU A CA 1
ATOM 1501 C C . GLU A 1 200 ? -2.606 -5.963 5.585 1.00 92.44 200 GLU A C 1
ATOM 1503 O O . GLU A 1 200 ? -3.438 -5.073 5.786 1.00 92.44 200 GLU A O 1
ATOM 1508 N N . VAL A 1 201 ? -1.395 -5.978 6.153 1.00 94.38 201 VAL A N 1
ATOM 1509 C CA . VAL A 1 201 ? -0.839 -4.878 6.949 1.00 94.38 201 VAL A CA 1
ATOM 1510 C C . VAL A 1 201 ? 0.241 -4.172 6.139 1.00 94.38 201 VAL A C 1
ATOM 1512 O O . VAL A 1 201 ? 1.160 -4.809 5.624 1.00 94.38 201 VAL A O 1
ATOM 1515 N N . LEU A 1 202 ? 0.127 -2.853 6.032 1.00 95.44 202 LEU A N 1
ATOM 1516 C CA . LEU A 1 202 ? 1.159 -1.979 5.485 1.00 95.44 202 LEU A CA 1
ATOM 1517 C C . LEU A 1 202 ? 1.689 -1.034 6.548 1.00 95.44 202 LEU A C 1
ATOM 1519 O O . LEU A 1 202 ? 0.950 -0.638 7.445 1.00 95.44 202 LEU A O 1
ATOM 1523 N N . TYR A 1 203 ? 2.939 -0.612 6.389 1.00 96.06 203 TYR A N 1
ATOM 1524 C CA . TYR A 1 203 ? 3.579 0.325 7.298 1.00 96.06 203 TYR A CA 1
ATOM 1525 C C . TYR A 1 203 ? 3.745 1.682 6.644 1.00 96.06 203 TYR A C 1
ATOM 1527 O O . TYR A 1 203 ? 4.276 1.784 5.538 1.00 96.06 203 TYR A O 1
ATOM 1535 N N . PHE A 1 204 ? 3.322 2.721 7.351 1.00 97.38 204 PHE A N 1
ATOM 1536 C CA . PHE A 1 204 ? 3.373 4.094 6.875 1.00 97.38 204 PHE A CA 1
ATOM 1537 C C . PHE A 1 204 ? 4.157 4.954 7.850 1.00 97.38 204 PHE A C 1
ATOM 1539 O O . PHE A 1 204 ? 3.951 4.863 9.063 1.00 97.38 204 PHE A O 1
ATOM 1546 N N . ARG A 1 205 ? 5.040 5.802 7.324 1.00 97.19 205 ARG A N 1
ATOM 1547 C CA . ARG A 1 205 ? 5.626 6.907 8.078 1.00 97.19 205 ARG A CA 1
ATOM 1548 C C . ARG A 1 205 ? 4.681 8.097 7.981 1.00 97.19 205 ARG A C 1
ATOM 1550 O O . ARG A 1 205 ? 4.534 8.673 6.908 1.00 97.19 205 ARG A O 1
ATOM 1557 N N . VAL A 1 206 ? 4.079 8.448 9.108 1.00 97.50 206 VAL A N 1
ATOM 1558 C CA . VAL A 1 206 ? 2.992 9.427 9.212 1.00 97.50 206 VAL A CA 1
ATOM 1559 C C . VAL A 1 206 ? 3.359 10.456 10.270 1.00 97.50 206 VAL A C 1
ATOM 1561 O O . VAL A 1 206 ? 3.940 10.098 11.298 1.00 97.50 206 VAL A O 1
ATOM 1564 N N . THR A 1 207 ? 3.018 11.719 10.031 1.00 97.44 207 THR A N 1
ATOM 1565 C CA . THR A 1 207 ? 3.075 12.776 11.047 1.00 97.44 207 THR A CA 1
ATOM 1566 C C . THR A 1 207 ? 1.660 13.050 11.521 1.00 97.44 207 THR A C 1
ATOM 1568 O O . THR A 1 207 ? 0.832 13.482 10.728 1.00 97.44 207 THR A O 1
ATOM 1571 N N . GLY A 1 208 ? 1.376 12.775 12.794 1.00 97.62 208 GLY A N 1
ATOM 1572 C CA . GLY A 1 208 ? 0.034 12.932 13.349 1.00 97.62 208 GLY A CA 1
ATOM 1573 C C . GLY A 1 208 ? -0.499 14.358 13.192 1.00 97.62 208 GLY A C 1
ATOM 1574 O O . GLY A 1 208 ? 0.250 15.326 13.339 1.00 97.62 208 GLY A O 1
ATOM 1575 N N . THR A 1 209 ? -1.799 14.480 12.918 1.00 97.75 209 THR A N 1
ATOM 1576 C CA . THR A 1 209 ? -2.507 15.764 12.914 1.00 97.75 209 THR A CA 1
ATOM 1577 C C . THR A 1 209 ? -3.864 15.654 13.616 1.00 97.75 209 THR A C 1
ATOM 1579 O O . THR A 1 209 ? -4.486 14.603 13.602 1.00 97.75 209 THR A O 1
ATOM 1582 N N . GLU A 1 210 ? -4.365 16.732 14.203 1.00 97.75 210 GLU A N 1
ATOM 1583 C CA . GLU A 1 210 ? -5.704 16.846 14.775 1.00 97.75 210 GLU A CA 1
ATOM 1584 C C . GLU A 1 210 ? -6.726 17.344 13.738 1.00 97.75 210 GLU A C 1
ATOM 1586 O O . GLU A 1 210 ? -7.910 17.513 14.038 1.00 97.75 210 GLU A O 1
ATOM 1591 N N . ARG A 1 211 ? -6.272 17.602 12.504 1.00 95.31 211 ARG A N 1
ATOM 1592 C CA . ARG A 1 211 ? -7.077 18.116 11.391 1.00 95.31 211 ARG A CA 1
ATOM 1593 C C . ARG A 1 211 ? -7.410 17.016 10.394 1.00 95.31 211 ARG A C 1
ATOM 1595 O O . ARG A 1 211 ? -6.627 16.108 10.183 1.00 95.31 211 ARG A O 1
ATOM 1602 N N . GLY A 1 212 ? -8.532 17.164 9.700 1.00 95.38 212 GLY A N 1
ATOM 1603 C CA . GLY A 1 212 ? -8.978 16.209 8.686 1.00 95.38 212 GLY A CA 1
ATOM 1604 C C . GLY A 1 212 ? -10.249 15.487 9.108 1.00 95.38 212 GLY A C 1
ATOM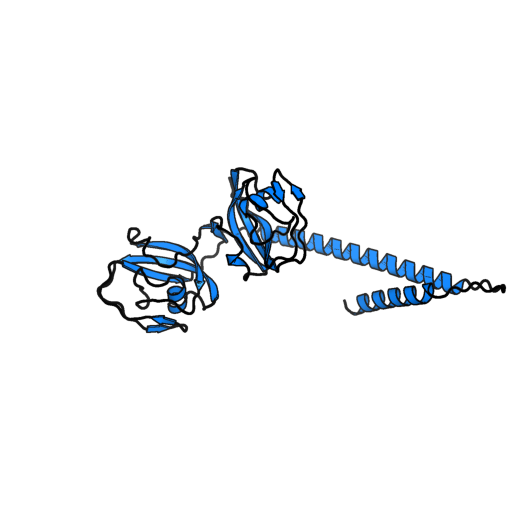 1605 O O . GLY A 1 212 ? -10.706 15.597 10.246 1.00 95.38 212 GLY A O 1
ATOM 1606 N N . SER A 1 213 ? -10.862 14.795 8.154 1.00 97.50 213 SER A N 1
ATOM 1607 C CA . SER A 1 213 ? -12.118 14.087 8.398 1.00 97.50 213 SER A CA 1
ATOM 1608 C C . SER A 1 213 ? -11.837 12.655 8.833 1.00 97.50 213 SER A C 1
ATOM 1610 O O . SER A 1 213 ? -11.030 11.965 8.218 1.00 97.50 213 SER A O 1
ATOM 1612 N N . VAL A 1 214 ? -12.508 12.212 9.894 1.00 98.56 214 VAL A N 1
ATOM 1613 C CA . VAL A 1 214 ? -12.396 10.849 10.423 1.00 98.56 214 VAL A CA 1
ATOM 1614 C C . VAL A 1 214 ? -13.799 10.315 10.676 1.00 98.56 214 VAL A C 1
ATOM 1616 O O . VAL A 1 214 ? -14.607 10.975 11.338 1.00 98.56 214 VAL A O 1
ATOM 1619 N N . TRP A 1 215 ? -14.085 9.111 10.195 1.00 98.69 215 TRP A N 1
ATOM 1620 C CA . TRP A 1 215 ? -15.356 8.430 10.418 1.00 98.69 215 TRP A CA 1
ATOM 1621 C C . TRP A 1 215 ? -15.120 7.081 11.081 1.00 98.69 215 TRP A C 1
ATOM 1623 O O . TRP A 1 215 ? -14.343 6.267 10.590 1.00 98.69 215 TRP A O 1
ATOM 1633 N N . GLY A 1 216 ? -15.811 6.838 12.193 1.00 98.56 216 GLY A N 1
ATOM 1634 C CA . GLY A 1 216 ? -15.648 5.627 12.992 1.00 98.56 216 GLY A CA 1
ATOM 1635 C C . GLY A 1 216 ? -14.583 5.705 14.086 1.00 98.56 216 GLY A C 1
ATOM 1636 O O . GLY A 1 216 ? -13.855 6.681 14.238 1.00 98.56 216 GLY A O 1
ATOM 1637 N N . THR A 1 217 ? -14.521 4.641 14.883 1.00 98.06 217 THR A N 1
ATOM 1638 C CA . THR A 1 217 ? -13.660 4.499 16.061 1.00 98.06 217 THR A CA 1
ATOM 1639 C C . THR A 1 217 ? -13.062 3.100 16.056 1.00 98.06 217 THR A C 1
ATOM 1641 O O . THR A 1 217 ? -13.803 2.134 15.898 1.00 98.06 217 THR A O 1
ATOM 1644 N N . GLU A 1 218 ? -11.742 2.974 16.247 1.00 94.00 218 GLU A N 1
ATOM 1645 C CA . GLU A 1 218 ? -10.946 1.732 16.087 1.00 94.00 218 GLU A CA 1
ATOM 1646 C C . GLU A 1 218 ? -10.896 1.173 14.660 1.00 94.00 218 GLU A C 1
ATOM 1648 O O . GLU A 1 218 ? -9.856 0.672 14.235 1.00 94.00 218 GLU A O 1
ATOM 1653 N N . VAL A 1 219 ? -12.010 1.233 13.938 1.00 97.94 219 VAL A N 1
ATOM 1654 C CA . VAL A 1 219 ? -12.111 0.941 12.514 1.00 97.94 219 VAL A CA 1
ATOM 1655 C C . VAL A 1 219 ? -12.654 2.186 11.833 1.00 97.94 219 VAL A C 1
ATOM 1657 O O . VAL A 1 219 ? -13.716 2.684 12.209 1.00 97.94 219 VAL A O 1
ATOM 1660 N N . TYR A 1 220 ? -11.900 2.675 10.857 1.00 98.56 220 TYR A N 1
ATOM 1661 C CA . TYR A 1 220 ? -12.164 3.918 10.148 1.00 98.56 220 TYR A CA 1
ATOM 1662 C C . TYR A 1 220 ? -12.553 3.620 8.707 1.00 98.56 220 TYR A C 1
ATOM 1664 O O . TYR A 1 220 ? -12.048 2.653 8.133 1.00 98.56 220 TYR A O 1
ATOM 1672 N N . THR A 1 221 ? -13.434 4.420 8.112 1.00 98.50 221 THR A N 1
ATOM 1673 C CA . THR A 1 221 ? -13.694 4.337 6.666 1.00 98.50 221 THR A CA 1
ATOM 1674 C C . THR A 1 221 ? -12.405 4.607 5.886 1.00 98.50 221 THR A C 1
ATOM 1676 O O . THR A 1 221 ? -11.566 5.390 6.327 1.00 98.50 221 THR A O 1
ATOM 1679 N N . ASP A 1 222 ? -12.210 3.968 4.730 1.00 97.75 222 ASP A N 1
ATOM 1680 C CA . ASP A 1 222 ? -10.971 4.120 3.945 1.00 97.75 222 ASP A CA 1
ATOM 1681 C C . ASP A 1 222 ? -10.821 5.451 3.181 1.00 97.75 222 ASP A C 1
ATOM 1683 O O . ASP A 1 222 ? -9.856 5.638 2.437 1.00 97.75 222 ASP A O 1
ATOM 1687 N N . ASP A 1 223 ? -11.730 6.395 3.406 1.00 97.81 223 ASP A N 1
ATOM 1688 C CA . ASP A 1 223 ? -11.599 7.813 3.062 1.00 97.81 223 ASP A CA 1
ATOM 1689 C C . ASP A 1 223 ? -11.295 8.721 4.267 1.00 97.81 223 ASP A C 1
ATOM 1691 O O . ASP A 1 223 ? -11.127 9.924 4.083 1.00 97.81 223 ASP A O 1
ATOM 1695 N N . SER A 1 224 ? -11.190 8.172 5.483 1.00 98.25 224 SER A N 1
ATOM 1696 C CA . SER A 1 224 ? -10.703 8.916 6.650 1.00 98.25 224 SER A CA 1
ATOM 1697 C C . SER A 1 224 ? -9.231 9.312 6.485 1.00 98.25 224 SER A C 1
ATOM 1699 O O . SER A 1 224 ? -8.424 8.546 5.954 1.00 98.25 224 SER A O 1
ATOM 1701 N N . GLU A 1 225 ? -8.878 10.492 6.997 1.00 98.19 225 GLU A N 1
ATOM 1702 C CA . GLU A 1 225 ? -7.505 11.004 7.033 1.00 98.19 225 GLU A CA 1
ATOM 1703 C C . GLU A 1 225 ? -6.632 10.124 7.946 1.00 98.19 225 GLU A C 1
ATOM 1705 O O . GLU A 1 225 ? -6.919 9.976 9.143 1.00 98.19 225 GLU A O 1
ATOM 1710 N N . LEU A 1 226 ? -5.566 9.523 7.400 1.00 98.44 226 LEU A N 1
ATOM 1711 C CA . LEU A 1 226 ? -4.755 8.538 8.124 1.00 98.44 226 LEU A CA 1
ATOM 1712 C C . LEU A 1 226 ? -4.051 9.180 9.319 1.00 98.44 226 LEU A C 1
ATOM 1714 O O . LEU A 1 226 ? -4.081 8.625 10.423 1.00 98.44 226 LEU A O 1
ATOM 1718 N N . ALA A 1 227 ? -3.464 10.358 9.113 1.00 98.12 227 ALA A N 1
ATOM 1719 C CA . ALA A 1 227 ? -2.755 11.091 10.151 1.00 98.12 227 ALA A CA 1
ATOM 1720 C C . ALA A 1 227 ? -3.681 11.503 11.310 1.00 98.12 227 ALA A C 1
ATOM 1722 O O . ALA A 1 227 ? -3.303 11.373 12.478 1.00 98.12 227 ALA A O 1
ATOM 1723 N N . ALA A 1 228 ? -4.922 11.894 11.005 1.00 98.31 228 ALA A N 1
ATOM 1724 C CA . ALA A 1 228 ? -5.941 12.218 12.002 1.00 98.31 228 ALA A CA 1
ATOM 1725 C C . ALA A 1 228 ? -6.456 10.993 12.750 1.00 98.31 228 ALA A C 1
ATOM 1727 O O . ALA A 1 228 ? -6.592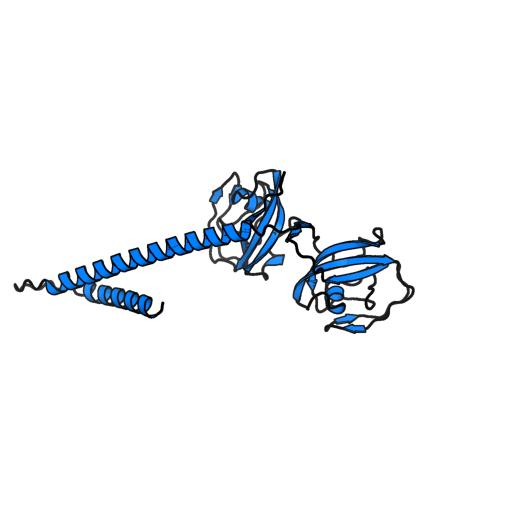 11.010 13.976 1.00 98.31 228 ALA A O 1
ATOM 1728 N N . ALA A 1 229 ? -6.690 9.895 12.035 1.00 98.44 229 ALA A N 1
ATOM 1729 C CA . ALA A 1 229 ? -7.067 8.630 12.648 1.00 98.44 229 ALA A CA 1
ATOM 1730 C C . ALA A 1 229 ? -5.958 8.079 13.560 1.00 98.44 229 ALA A C 1
ATOM 1732 O O . ALA A 1 229 ? -6.264 7.464 14.584 1.00 98.44 229 ALA A O 1
ATOM 1733 N N . ALA A 1 230 ? -4.683 8.316 13.230 1.00 98.19 230 ALA A N 1
ATOM 1734 C CA . ALA A 1 230 ? -3.543 7.923 14.057 1.00 98.19 230 ALA A CA 1
ATOM 1735 C C . ALA A 1 230 ? -3.497 8.672 15.389 1.00 98.19 230 ALA A C 1
ATOM 1737 O O . ALA A 1 230 ? -3.254 8.038 16.423 1.00 98.19 230 ALA A O 1
ATOM 1738 N N . VAL A 1 231 ? -3.802 9.974 15.384 1.00 98.50 231 VAL A N 1
ATOM 1739 C CA . VAL A 1 231 ? -3.960 10.752 16.620 1.00 98.50 231 VAL A CA 1
ATOM 1740 C C . VAL A 1 231 ? -5.212 10.320 17.375 1.00 98.50 231 VAL A C 1
ATOM 1742 O O . VAL A 1 231 ? -5.119 9.952 18.545 1.00 98.50 231 VAL A O 1
ATOM 1745 N N . HIS A 1 232 ? -6.362 10.226 16.703 1.00 98.62 232 HIS A N 1
ATOM 1746 C CA . HIS A 1 232 ? -7.618 9.765 17.305 1.00 98.62 232 HIS A CA 1
ATOM 1747 C C . HIS A 1 232 ? -7.467 8.411 18.018 1.00 98.62 232 HIS A C 1
ATOM 1749 O O . HIS A 1 232 ? -7.906 8.239 19.156 1.00 98.62 232 HIS A O 1
ATOM 1755 N N . ALA A 1 233 ? -6.799 7.445 17.384 1.00 97.62 233 ALA A N 1
ATOM 1756 C CA . ALA A 1 233 ? -6.535 6.123 17.948 1.00 97.62 233 ALA A CA 1
ATOM 1757 C C . ALA A 1 233 ? -5.459 6.117 19.053 1.00 97.62 233 ALA A C 1
ATOM 1759 O O . ALA A 1 233 ? -5.308 5.110 19.742 1.00 97.62 233 ALA A O 1
ATOM 1760 N N . GLY A 1 234 ? -4.721 7.215 19.234 1.00 96.88 234 GLY A N 1
ATOM 1761 C CA . GLY A 1 234 ? -3.655 7.340 20.229 1.00 96.88 234 GLY A CA 1
ATOM 1762 C C . GLY A 1 234 ? -2.342 6.672 19.821 1.00 96.88 234 GLY A C 1
ATOM 1763 O O . GLY A 1 234 ? -1.491 6.440 20.677 1.00 96.88 234 GLY A O 1
ATOM 1764 N N . PHE A 1 235 ? -2.165 6.347 18.535 1.00 96.00 235 PHE A N 1
ATOM 1765 C CA . PHE A 1 235 ? -0.890 5.839 18.031 1.00 96.00 235 PHE A CA 1
ATOM 1766 C C . PHE A 1 235 ? 0.123 6.965 17.832 1.00 96.00 235 PHE A C 1
ATOM 1768 O O . PHE A 1 235 ? 1.303 6.719 18.040 1.00 96.00 235 PHE A O 1
ATOM 1775 N N . LEU A 1 236 ? -0.299 8.183 17.485 1.00 96.62 236 LEU A N 1
ATOM 1776 C CA . LEU A 1 236 ? 0.566 9.365 17.355 1.00 96.62 236 LEU A CA 1
ATOM 1777 C C . LEU A 1 236 ? -0.006 10.545 18.153 1.00 96.62 236 LEU A C 1
ATOM 1779 O O . LEU A 1 236 ? -1.192 10.567 18.472 1.00 96.62 236 LEU A O 1
ATOM 1783 N N . LYS A 1 237 ? 0.830 11.532 18.472 1.00 96.94 237 LYS A N 1
ATOM 1784 C CA . LYS A 1 237 ? 0.412 12.862 18.951 1.00 96.94 237 LYS A CA 1
ATOM 1785 C C . LYS A 1 237 ? 0.395 13.874 17.798 1.00 96.94 237 LYS A C 1
ATOM 1787 O O . LYS A 1 237 ? 0.986 13.621 16.750 1.00 96.94 237 LYS A O 1
ATOM 1792 N N . GLU A 1 238 ? -0.230 15.035 18.010 1.00 97.25 238 GLU A N 1
ATOM 1793 C CA . GLU A 1 238 ? -0.130 16.179 17.088 1.00 97.25 238 GLU A CA 1
ATOM 1794 C C . GLU A 1 238 ? 1.337 16.500 16.774 1.00 97.25 238 GLU A C 1
ATOM 1796 O O . GLU A 1 238 ? 2.148 16.692 17.684 1.00 97.25 238 GLU A O 1
ATOM 1801 N N . GLY A 1 239 ? 1.680 16.543 15.486 1.00 96.69 239 GLY A N 1
ATOM 1802 C CA . GLY A 1 239 ? 3.027 16.842 15.000 1.00 96.69 239 GLY A CA 1
ATOM 1803 C C . GLY A 1 239 ? 4.061 15.733 15.227 1.00 96.69 239 GLY A C 1
ATOM 1804 O O . GLY A 1 239 ? 5.217 15.896 14.841 1.00 96.69 239 GLY A O 1
ATOM 1805 N N . GLU A 1 240 ? 3.685 14.604 15.830 1.00 96.12 240 GLU A N 1
ATOM 1806 C CA . GLU A 1 240 ? 4.595 13.485 16.051 1.00 96.12 240 GLU A CA 1
ATOM 1807 C C . GLU A 1 240 ? 4.714 12.629 14.790 1.00 96.12 240 GLU A C 1
ATOM 1809 O O . GLU A 1 240 ? 3.731 12.057 14.317 1.00 96.12 240 GLU A O 1
ATOM 1814 N N . THR A 1 241 ? 5.936 12.492 14.275 1.00 95.94 241 THR A N 1
ATOM 1815 C CA . THR A 1 241 ? 6.240 11.547 13.199 1.00 95.94 241 THR A CA 1
ATOM 1816 C C . THR A 1 241 ? 6.534 10.165 13.770 1.00 95.94 241 THR A C 1
ATOM 1818 O O . THR A 1 241 ? 7.390 10.011 14.641 1.00 95.94 241 THR A O 1
ATOM 1821 N N . GLY A 1 242 ? 5.874 9.137 13.244 1.00 94.56 242 GLY A N 1
ATOM 1822 C CA . GLY A 1 242 ? 6.133 7.748 13.613 1.00 94.56 242 GLY A CA 1
ATOM 1823 C C . GLY A 1 242 ? 5.779 6.772 12.499 1.00 94.56 242 GLY A C 1
ATOM 1824 O O . GLY A 1 242 ? 5.206 7.146 11.477 1.00 94.56 242 GLY A O 1
ATOM 1825 N N . ILE A 1 243 ? 6.146 5.505 12.695 1.00 95.81 243 ILE A N 1
ATOM 1826 C CA . ILE A 1 243 ? 5.775 4.418 11.787 1.00 95.81 243 ILE A CA 1
ATOM 1827 C C . ILE A 1 243 ? 4.603 3.658 12.401 1.00 95.81 243 ILE A C 1
ATOM 1829 O O . ILE A 1 243 ? 4.698 3.172 13.530 1.00 95.81 243 ILE A O 1
ATOM 1833 N N . ILE A 1 244 ? 3.508 3.546 11.657 1.00 96.38 244 ILE A N 1
ATOM 1834 C CA . ILE A 1 244 ? 2.302 2.829 12.079 1.00 96.38 244 ILE A CA 1
ATOM 1835 C C . ILE A 1 244 ? 1.978 1.697 11.108 1.00 96.38 244 ILE A C 1
ATOM 1837 O O . ILE A 1 244 ? 2.141 1.844 9.897 1.00 96.38 244 ILE A O 1
ATOM 1841 N N . GLY A 1 245 ? 1.518 0.569 11.646 1.00 96.31 245 GLY A N 1
ATOM 1842 C CA . GLY A 1 245 ? 0.986 -0.548 10.874 1.00 96.31 245 GLY A CA 1
ATOM 1843 C C . GLY A 1 245 ? -0.519 -0.391 10.682 1.00 96.31 245 GLY A C 1
ATOM 1844 O O . GLY A 1 245 ? -1.260 -0.198 11.650 1.00 96.31 245 GLY A O 1
ATOM 1845 N N . VAL A 1 246 ? -0.979 -0.486 9.440 1.00 97.75 246 VAL A N 1
ATOM 1846 C CA . VAL A 1 246 ? -2.380 -0.314 9.054 1.00 97.75 246 VAL A CA 1
ATOM 1847 C C . VAL A 1 246 ? -2.885 -1.563 8.352 1.00 97.75 246 VAL A C 1
ATOM 1849 O O . VAL A 1 246 ? -2.345 -1.968 7.327 1.00 97.75 246 VAL A O 1
ATOM 1852 N N . MET A 1 247 ? -3.946 -2.146 8.902 1.00 97.12 247 MET A N 1
ATOM 1853 C CA . MET A 1 247 ? -4.659 -3.286 8.343 1.00 97.12 247 MET A CA 1
ATOM 1854 C C . MET A 1 247 ? -5.869 -2.820 7.533 1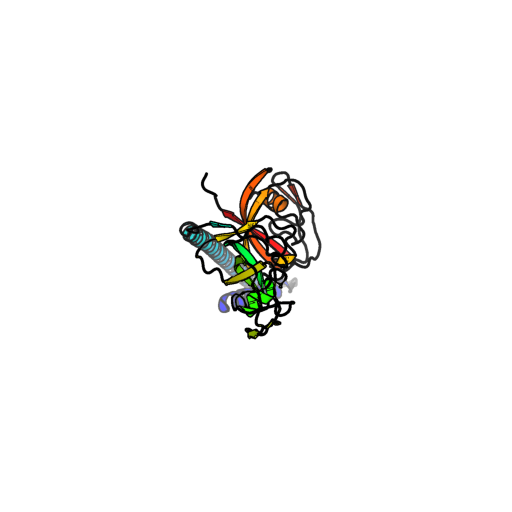.00 97.12 247 MET A C 1
ATOM 1856 O O . MET A 1 247 ? -6.710 -2.083 8.055 1.00 97.12 247 MET A O 1
ATOM 1860 N N . PHE A 1 248 ? -6.003 -3.298 6.298 1.00 96.81 248 PHE A N 1
ATOM 1861 C CA . PHE A 1 248 ? -7.162 -3.001 5.448 1.00 96.81 248 PHE A CA 1
ATOM 1862 C C . PHE A 1 248 ? -8.275 -4.022 5.654 1.00 96.81 248 PHE A C 1
ATOM 1864 O O . PHE A 1 248 ? -8.033 -5.223 5.778 1.00 96.81 248 PHE A O 1
ATOM 1871 N N . LEU A 1 249 ? -9.515 -3.554 5.688 1.00 96.38 249 LEU A N 1
ATOM 1872 C CA . LEU A 1 249 ? -10.681 -4.335 6.079 1.00 96.38 249 LEU A CA 1
ATOM 1873 C C . LEU A 1 249 ? -11.834 -4.127 5.084 1.00 96.38 249 LEU A C 1
ATOM 1875 O O . LEU A 1 249 ? -11.901 -3.096 4.411 1.00 96.38 249 LEU A O 1
ATOM 1879 N N . PRO A 1 250 ? -12.783 -5.080 4.999 1.00 96.62 250 PRO A N 1
ATOM 1880 C CA . PRO A 1 250 ? -14.071 -4.819 4.369 1.00 96.62 250 PRO A CA 1
ATOM 1881 C C . PRO A 1 250 ? -14.762 -3.587 4.973 1.00 96.62 250 PRO A C 1
ATOM 1883 O O . PRO A 1 250 ? -14.498 -3.193 6.113 1.00 96.62 250 PRO A O 1
ATOM 1886 N N . GLY A 1 251 ? -15.677 -3.004 4.205 1.00 96.00 251 GLY A N 1
ATOM 1887 C CA . GLY A 1 251 ? -16.608 -2.004 4.708 1.00 96.00 251 GLY A CA 1
ATOM 1888 C C . GLY A 1 251 ? -17.525 -2.541 5.812 1.00 96.00 251 GLY A C 1
ATOM 1889 O O . GLY A 1 251 ? -17.708 -3.754 5.937 1.00 96.00 251 GLY A O 1
ATOM 1890 N N . GLN A 1 252 ? -18.097 -1.638 6.604 1.00 96.75 252 GLN A N 1
ATOM 1891 C CA . GLN A 1 252 ? -19.115 -1.938 7.613 1.00 96.75 252 GLN A CA 1
ATOM 1892 C C . GLN A 1 252 ? -20.431 -1.247 7.254 1.00 96.75 252 GLN A C 1
ATOM 1894 O O . GLN A 1 252 ? -20.440 -0.235 6.554 1.00 96.75 252 GLN A O 1
ATOM 1899 N N . ASP A 1 253 ? -21.541 -1.767 7.776 1.00 97.19 253 ASP A N 1
ATOM 1900 C CA . ASP A 1 253 ? -22.867 -1.161 7.594 1.00 97.19 253 ASP A CA 1
ATOM 1901 C C . ASP A 1 253 ? -23.068 0.096 8.453 1.00 97.19 253 ASP A C 1
ATOM 1903 O O . ASP A 1 253 ? -23.940 0.921 8.174 1.00 97.19 253 ASP A O 1
ATOM 1907 N N . LYS A 1 254 ? -22.270 0.241 9.516 1.00 97.62 254 LYS A N 1
ATOM 1908 C CA . LYS A 1 254 ? -22.289 1.396 10.408 1.00 97.62 254 LYS A CA 1
ATOM 1909 C C . LYS A 1 254 ? -20.934 1.583 11.081 1.00 97.62 254 LYS A C 1
ATOM 1911 O O . LYS A 1 254 ? -20.343 0.624 11.567 1.00 97.62 254 LYS A O 1
ATOM 1916 N N . TYR A 1 255 ? -20.528 2.836 11.205 1.00 98.44 255 TYR A N 1
ATOM 1917 C CA . TYR A 1 255 ? -19.367 3.294 11.951 1.00 98.44 255 TYR A CA 1
ATOM 1918 C C . TYR A 1 255 ? -19.838 4.208 13.077 1.00 98.44 255 TYR A C 1
ATOM 1920 O O . TYR A 1 255 ? -20.678 5.082 12.863 1.00 98.44 255 TYR A O 1
ATOM 1928 N N . VAL A 1 256 ? -19.297 4.000 14.276 1.00 98.19 256 VAL A N 1
ATOM 1929 C CA . VAL A 1 256 ? -19.589 4.831 15.449 1.00 98.19 256 VAL A CA 1
ATOM 1930 C C . VAL A 1 256 ? -18.416 5.776 15.689 1.00 98.19 256 VAL A C 1
ATOM 1932 O O . VAL A 1 256 ? -17.287 5.329 15.905 1.00 98.19 256 VAL A O 1
ATOM 1935 N N . GLY A 1 257 ? -18.675 7.075 15.632 1.00 98.25 257 GLY A N 1
ATOM 1936 C CA . GLY A 1 257 ? -17.729 8.133 15.948 1.00 98.25 257 GLY A CA 1
ATOM 1937 C C . GLY A 1 257 ? -17.557 8.332 17.453 1.00 98.25 257 GLY A C 1
ATOM 1938 O O . GLY A 1 257 ? -18.379 7.923 18.275 1.00 98.25 257 GLY A O 1
ATOM 1939 N N . SER A 1 258 ? -16.457 8.969 17.827 1.00 98.62 258 SER A N 1
ATOM 1940 C CA . SER A 1 258 ? -16.160 9.391 19.193 1.00 98.62 258 SER A CA 1
ATOM 1941 C C . SER A 1 258 ? -15.170 10.557 19.194 1.00 98.62 258 SER A C 1
ATOM 1943 O O . SER A 1 258 ? -14.623 10.930 18.160 1.00 98.62 258 SER A O 1
ATOM 1945 N N . THR A 1 259 ? -14.940 11.157 20.360 1.00 98.25 259 THR A N 1
ATOM 1946 C CA . THR A 1 259 ? -13.837 12.106 20.545 1.00 98.25 259 THR A CA 1
ATOM 1947 C C . THR A 1 259 ? -12.760 11.439 21.383 1.00 98.25 259 THR A C 1
ATOM 1949 O O . THR A 1 259 ? -13.033 11.009 22.507 1.00 98.25 259 THR A O 1
ATOM 1952 N N . ARG A 1 260 ? -11.540 11.348 20.850 1.00 97.75 260 ARG A N 1
ATOM 1953 C CA . ARG A 1 260 ? -10.384 10.732 21.511 1.00 97.75 260 ARG A CA 1
ATOM 1954 C C . ARG A 1 260 ? -9.119 11.498 21.161 1.00 97.75 260 ARG A C 1
ATOM 1956 O O . ARG A 1 260 ? -8.940 11.889 20.015 1.00 97.75 260 ARG A O 1
ATOM 1963 N N . ASN A 1 261 ? -8.244 11.685 22.149 1.00 96.94 261 ASN A N 1
ATOM 1964 C CA . ASN A 1 261 ? -6.922 12.294 21.957 1.00 96.94 261 ASN A CA 1
ATOM 1965 C C . ASN A 1 261 ? -6.963 13.632 21.187 1.00 96.94 261 ASN A C 1
ATOM 1967 O O . ASN A 1 261 ? -6.150 13.860 20.306 1.00 96.94 261 ASN A O 1
ATOM 1971 N N . GLY A 1 262 ? -7.953 14.486 21.471 1.00 94.69 262 GLY A N 1
ATOM 1972 C CA . GLY A 1 262 ? -8.111 15.787 20.802 1.00 94.69 262 GLY A CA 1
ATOM 1973 C C . GLY A 1 262 ? -8.816 15.746 19.439 1.00 94.69 262 GLY A C 1
ATOM 1974 O O . GLY A 1 262 ? -9.291 16.779 18.980 1.00 94.69 262 GLY A O 1
ATOM 1975 N N . VAL A 1 263 ? -8.997 14.568 18.834 1.00 98.50 263 VAL A N 1
ATOM 1976 C CA . VAL A 1 263 ? -9.644 14.408 17.522 1.00 98.50 263 VAL A CA 1
ATOM 1977 C C . VAL A 1 263 ? -11.084 13.939 17.681 1.00 98.50 263 VAL A C 1
ATOM 1979 O O . VAL A 1 263 ? -11.381 13.051 18.483 1.00 98.50 263 VAL A O 1
ATOM 1982 N N . LYS A 1 264 ? -11.996 14.516 16.893 1.00 98.44 264 LYS A N 1
ATOM 1983 C CA . LYS A 1 264 ? -13.388 14.067 16.783 1.00 98.44 264 LYS A CA 1
ATOM 1984 C C . LYS A 1 264 ? -13.572 13.256 15.504 1.00 98.44 264 LYS A C 1
ATOM 1986 O O . LYS A 1 264 ? -13.378 13.783 14.413 1.00 98.44 264 LYS A O 1
ATOM 1991 N N . SER A 1 265 ? -14.015 12.014 15.643 1.00 98.62 265 SER A N 1
ATOM 1992 C CA . SER A 1 265 ? -14.548 11.208 14.546 1.00 98.62 265 SER A CA 1
ATOM 1993 C C . SER A 1 265 ? -16.077 11.267 14.514 1.00 98.62 265 SER A C 1
ATOM 1995 O O . SER A 1 265 ? -16.735 11.512 15.530 1.00 98.62 265 SER A O 1
ATOM 1997 N N . SER A 1 266 ? -16.656 11.069 13.333 1.00 98.69 266 SER A N 1
ATOM 1998 C CA . SER A 1 266 ? -18.107 11.101 13.119 1.00 98.69 266 SER A CA 1
ATOM 1999 C C . SER A 1 266 ? -18.682 9.705 12.903 1.00 98.69 266 SER A C 1
ATOM 2001 O O . SER A 1 266 ? -17.988 8.793 12.449 1.00 98.69 266 SER A O 1
ATOM 2003 N N . ASP A 1 267 ? -19.967 9.550 13.213 1.00 98.44 267 ASP A N 1
ATOM 2004 C CA . ASP A 1 267 ? -20.733 8.393 12.761 1.00 98.44 267 ASP A CA 1
ATOM 2005 C C . ASP A 1 267 ? -20.781 8.369 11.230 1.00 98.44 267 ASP A C 1
ATOM 2007 O O . ASP A 1 267 ? -20.807 9.415 10.571 1.00 98.44 267 ASP A O 1
ATOM 2011 N N . PHE A 1 268 ? -20.844 7.170 10.664 1.00 97.88 268 PHE A N 1
ATOM 2012 C CA . PHE A 1 268 ? -21.117 6.983 9.246 1.00 97.88 268 PHE A CA 1
ATOM 2013 C C . PHE A 1 268 ? -21.958 5.727 9.034 1.00 97.88 268 PHE A C 1
ATOM 2015 O O . PHE A 1 268 ? -21.962 4.816 9.863 1.00 97.88 268 PHE A O 1
ATOM 2022 N N . TRP A 1 269 ? -22.708 5.694 7.940 1.00 96.62 269 TRP A N 1
ATOM 2023 C CA . TRP A 1 269 ? -23.527 4.541 7.574 1.00 96.62 269 TRP A CA 1
ATOM 2024 C C . TRP A 1 269 ? -22.695 3.529 6.785 1.00 96.62 269 TRP A C 1
ATOM 2026 O O . TRP A 1 269 ? -21.501 3.367 7.030 1.00 96.62 269 TRP A O 1
ATOM 2036 N N . GLN A 1 270 ? -23.323 2.830 5.849 1.00 97.00 270 GLN A N 1
ATOM 2037 C CA . GLN A 1 270 ? -22.655 1.834 5.039 1.00 97.00 270 GLN A CA 1
ATOM 2038 C C . GLN A 1 270 ? -21.552 2.470 4.190 1.00 97.00 270 GLN A C 1
ATOM 2040 O O . GLN A 1 270 ? -21.792 3.442 3.470 1.00 97.00 270 GLN A O 1
ATOM 2045 N N . TYR A 1 271 ? -20.355 1.890 4.244 1.00 97.12 271 TYR A N 1
ATOM 2046 C CA . TYR A 1 271 ? -19.228 2.307 3.414 1.00 97.12 271 TYR A CA 1
ATOM 2047 C C . TYR A 1 271 ? -18.495 1.112 2.803 1.00 97.12 271 TYR A C 1
ATOM 2049 O O . TYR A 1 271 ? -18.630 -0.014 3.271 1.00 97.12 271 TYR A O 1
ATOM 2057 N N . GLY A 1 272 ? -17.753 1.339 1.715 1.00 95.62 272 GLY A N 1
ATOM 2058 C CA . GLY A 1 272 ? -17.217 0.266 0.865 1.00 95.62 272 GLY A CA 1
ATOM 2059 C C . GLY A 1 272 ? -15.936 -0.406 1.372 1.00 95.62 272 GLY A C 1
ATOM 2060 O O . GLY A 1 272 ? -15.636 -1.536 0.974 1.00 95.62 272 GLY A O 1
ATOM 2061 N N . GLY A 1 273 ? -15.186 0.258 2.249 1.00 97.44 273 GLY A N 1
ATOM 2062 C CA . GLY A 1 273 ? -13.924 -0.249 2.775 1.00 97.44 273 GLY A CA 1
ATOM 2063 C C . GLY A 1 273 ? -13.509 0.449 4.061 1.00 97.44 273 GLY A C 1
ATOM 2064 O O . GLY A 1 273 ? -13.980 1.541 4.373 1.00 97.44 273 GLY A O 1
ATOM 2065 N N . SER A 1 274 ? -12.649 -0.209 4.830 1.00 98.31 274 SER A N 1
ATOM 2066 C CA . SER A 1 274 ? -12.184 0.319 6.109 1.00 98.31 274 SER A CA 1
ATOM 2067 C C . SER A 1 274 ? -10.695 0.081 6.295 1.00 98.31 274 SER A C 1
ATOM 2069 O O . SER A 1 274 ? -10.108 -0.802 5.666 1.00 98.31 274 SER A O 1
ATOM 2071 N N . TYR A 1 275 ? -10.097 0.787 7.243 1.00 98.38 275 TYR A N 1
ATOM 2072 C CA . TYR A 1 275 ? -8.802 0.419 7.794 1.00 98.38 275 TYR A CA 1
ATOM 2073 C C . TYR A 1 275 ? -8.802 0.476 9.318 1.00 98.38 275 TYR A C 1
ATOM 2075 O O . TYR A 1 275 ? -9.648 1.103 9.959 1.00 98.38 275 TYR A O 1
ATOM 2083 N N . LYS A 1 276 ? -7.825 -0.207 9.905 1.00 97.94 276 LYS A N 1
ATOM 2084 C CA . LYS A 1 276 ? -7.528 -0.169 11.331 1.00 97.94 276 LYS A CA 1
ATOM 2085 C C . LYS A 1 276 ? -6.032 -0.014 11.529 1.00 97.94 276 LYS A C 1
ATOM 2087 O O . LYS A 1 276 ? -5.253 -0.771 10.959 1.00 97.94 276 LYS A O 1
ATOM 2092 N N . ILE A 1 277 ? -5.636 0.916 12.386 1.00 97.56 277 ILE A N 1
ATOM 2093 C CA . ILE A 1 277 ? -4.253 1.006 12.850 1.00 97.56 277 ILE A CA 1
ATOM 2094 C C . ILE A 1 277 ? -4.064 -0.083 13.911 1.00 97.56 277 ILE A C 1
ATOM 2096 O O . ILE A 1 277 ? -4.849 -0.177 14.859 1.00 97.56 277 ILE A O 1
ATOM 2100 N N . VAL A 1 278 ? -3.096 -0.971 13.698 1.00 94.38 278 VAL A N 1
ATOM 2101 C CA . VAL A 1 278 ? -2.920 -2.196 14.498 1.00 94.38 278 VAL A CA 1
ATOM 2102 C C . VAL A 1 278 ? -1.696 -2.151 15.398 1.00 94.38 278 VAL A C 1
ATOM 2104 O O . VAL A 1 278 ? -1.692 -2.800 16.444 1.00 94.38 278 VAL A O 1
ATOM 2107 N N . GLU A 1 279 ? -0.691 -1.365 15.030 1.00 89.38 279 GLU A N 1
ATOM 2108 C CA . GLU A 1 279 ? 0.534 -1.215 15.801 1.00 89.38 279 GLU A CA 1
ATOM 2109 C C . GLU A 1 279 ? 1.226 0.113 15.501 1.00 89.38 279 GLU A C 1
ATOM 2111 O O . GLU A 1 279 ? 1.021 0.726 14.453 1.00 89.38 279 GLU A O 1
ATOM 2116 N N . ARG A 1 280 ? 2.083 0.529 16.430 1.00 88.50 280 ARG A N 1
ATOM 2117 C CA . ARG A 1 280 ? 3.094 1.553 16.202 1.00 88.50 280 ARG A CA 1
ATOM 2118 C C . ARG A 1 280 ? 4.453 0.924 16.412 1.00 88.50 280 ARG A C 1
ATOM 2120 O O . ARG A 1 280 ? 4.676 0.256 17.421 1.00 88.50 280 ARG A O 1
ATOM 2127 N N . TYR A 1 281 ? 5.344 1.193 15.477 1.00 83.75 281 TYR A N 1
ATOM 2128 C CA . TYR A 1 281 ? 6.730 0.798 15.566 1.00 83.75 281 TYR A CA 1
ATOM 2129 C C . TYR A 1 281 ? 7.528 1.896 16.275 1.00 83.75 281 TYR A C 1
ATOM 2131 O O . TYR A 1 281 ? 7.412 3.080 15.935 1.00 83.75 281 TYR A O 1
ATOM 2139 N N . ALA A 1 282 ? 8.310 1.517 17.285 1.00 67.94 282 ALA A N 1
ATOM 2140 C CA . ALA A 1 282 ? 9.219 2.444 17.939 1.00 67.94 282 ALA A CA 1
ATOM 2141 C C . ALA A 1 282 ? 10.406 2.675 17.002 1.00 67.94 282 ALA A C 1
ATOM 2143 O O . ALA A 1 282 ? 11.243 1.800 16.808 1.00 67.94 282 ALA A O 1
ATOM 2144 N N . THR A 1 283 ? 10.495 3.856 16.402 1.00 60.53 283 THR A N 1
ATOM 2145 C CA . THR A 1 283 ? 11.775 4.303 15.861 1.00 60.53 283 THR A CA 1
ATOM 2146 C C . THR A 1 283 ? 12.647 4.593 17.075 1.00 60.53 283 THR A C 1
ATOM 2148 O O . THR A 1 283 ? 12.354 5.539 17.805 1.00 60.53 283 THR A O 1
ATOM 2151 N N . GLY A 1 284 ? 13.630 3.734 17.364 1.00 50.22 284 GLY A N 1
ATOM 2152 C CA . GLY A 1 284 ? 14.629 4.022 18.394 1.00 50.22 284 GLY A CA 1
ATOM 2153 C C . GLY A 1 284 ? 15.152 5.451 18.217 1.00 50.22 284 GLY A C 1
ATOM 2154 O O . GLY A 1 284 ? 15.379 5.856 17.079 1.00 50.22 284 GLY A O 1
ATOM 2155 N N . ASN A 1 285 ? 15.209 6.183 19.336 1.00 33.25 285 ASN A N 1
ATOM 2156 C CA . ASN A 1 285 ? 15.500 7.619 19.464 1.00 33.25 285 ASN A CA 1
ATOM 2157 C C . ASN A 1 285 ? 16.417 8.224 18.395 1.00 33.25 285 ASN A C 1
ATOM 2159 O O . ASN A 1 285 ? 17.518 7.668 18.180 1.00 33.25 285 ASN A O 1
#

pLDDT: mean 87.99, std 15.92, range [33.25, 98.81]

Foldseek 3Di:
DVVLVVVVVVLVVVVVVLVPDPPDDDDDDPPCVSVVVVVVSVVVVVVSVVVVVVVVVVVVVVVVVVVVVVVVPAFPDEDEAEADDQFQPVPLVVAFDKHKYWDAAALDWAWEAAQKTARNTGPNPLCQQNVQAAHRDIAIKIKHKHAWDQKGPWDGGNNHTYHIDGTHGIIMGIHHDPDRGAYEYEQDPWQVVCQVVAFDKHKYFEFAALDWAWAADQKTARRGRPNNNCQQNVVHAHRDTFIWIKHKHAWDQKGPWDGGNNHTYHIDGTGGIIMGTDDTDDPDD

Radius of gyration: 28.97 Å; chains: 1; bounding box: 79×50×76 Å